Protein AF-A0A1H1B827-F1 (afdb_monomer)

pLDDT: mean 85.5, std 19.63, range [29.34, 98.81]

Foldseek 3Di:
DDDDDDDDDDDDDDDDDDDDDDDPPDPVVVLAVVCVVWPKEKEKEKEQEPVQGDALQQLLQFLQLFLLCVCVPCLCVPPVRVQPVLVVVNVSHDYHYFYFYDYDPLVVLVVVADWGWGGGDSIIMIIHRMDGPVDDPPSPVVTDRPDQAHHGDPPDDHDDDDLLAKEKEFEPPPDDGSRRSSRQSNVQSVVQLVPDDPVLSVVCVVSVVHYGYYYDDDPDDPVFKDWGFDCPPDPDDGRDGGMMIGRDSDDRD

Radius of gyration: 25.72 Å; Cα contacts (8 Å, |Δi|>4): 449; chains: 1; bounding box: 97×74×50 Å

Sequence (253 aa):
MSGGAPTPIGGATPIGATTSLGAVVRDDAAQQRLDEADPWALSLVVRTERAQPPAHSDVLAAAARAVAALLLDPRVTDPDGELHEAVARWRAGRIRKIARRARGTRWERTGALPHVEARVGSAVVRVFAPHPRDAAPAELAPLQVGGLDLADPQGWAPPHVPPSALTVRTSPGVPMTTGKAAAQVGHAAQLALERLDPAAVAAWRADGLPVRVVTGTPVLPAGERVDVADGGFTEVAPGTVTASAGFEGGERP

Nearest PDB structures (foldseek):
  3erj-assembly1_A  TM=8.198E-01  e=1.979E-04  Archaeoglobus fulgidus
  3erj-assembly1_B  TM=8.046E-01  e=5.114E-04  Archaeoglobus fulgidus
  2zv3-assembly4_H  TM=7.816E-01  e=3.877E-03  Methanocaldococcus jannaschii DSM 2661

Structure (mmCIF, N/CA/C/O backbone):
data_AF-A0A1H1B827-F1
#
_entry.id   AF-A0A1H1B827-F1
#
loop_
_atom_site.group_PDB
_atom_site.id
_atom_site.type_symbol
_atom_site.label_atom_id
_atom_site.label_alt_id
_atom_site.label_comp_id
_atom_site.label_asym_id
_atom_site.label_entity_id
_atom_site.label_seq_id
_atom_site.pdbx_PDB_ins_code
_atom_site.Cartn_x
_atom_site.Cartn_y
_atom_site.Cartn_z
_atom_site.occupancy
_atom_site.B_iso_or_equiv
_atom_site.auth_seq_id
_atom_site.auth_comp_id
_atom_site.auth_asym_id
_atom_site.auth_atom_id
_atom_site.pdbx_PDB_model_num
ATOM 1 N N . MET A 1 1 ? 77.270 -56.459 31.085 1.00 38.62 1 MET A N 1
ATOM 2 C CA . MET A 1 1 ? 77.879 -56.866 29.802 1.00 38.62 1 MET A CA 1
ATOM 3 C C . MET A 1 1 ? 76.830 -56.685 28.719 1.00 38.62 1 MET A C 1
ATOM 5 O O . MET A 1 1 ? 75.734 -57.171 28.939 1.00 38.62 1 MET A O 1
ATOM 9 N N . SER A 1 2 ? 77.198 -55.960 27.654 1.00 40.34 2 SER A N 1
ATOM 10 C CA . SER A 1 2 ? 76.551 -55.784 26.332 1.00 40.34 2 SER A CA 1
ATOM 11 C C . SER A 1 2 ? 75.050 -55.451 26.297 1.00 40.34 2 SER A C 1
ATOM 13 O O . SER A 1 2 ? 74.237 -56.209 26.794 1.00 40.34 2 SER A O 1
ATOM 15 N N . GLY A 1 3 ? 74.562 -54.378 25.678 1.00 35.50 3 GLY A N 1
ATOM 16 C CA . GLY A 1 3 ? 75.116 -53.449 24.692 1.00 35.50 3 GLY A CA 1
ATOM 17 C C . GLY A 1 3 ? 73.968 -53.013 23.762 1.00 35.50 3 GLY A C 1
ATOM 18 O O . GLY A 1 3 ? 73.074 -53.815 23.512 1.00 35.50 3 GLY A O 1
ATOM 19 N N . GLY A 1 4 ? 73.990 -51.774 23.257 1.00 34.25 4 GLY A N 1
ATOM 20 C CA . GLY A 1 4 ? 73.154 -51.341 22.123 1.00 34.25 4 GLY A CA 1
ATOM 21 C C . GLY A 1 4 ? 72.314 -50.075 22.345 1.00 34.25 4 GLY A C 1
ATOM 22 O O . GLY A 1 4 ? 71.197 -50.145 22.841 1.00 34.25 4 GLY A O 1
ATOM 23 N N . ALA A 1 5 ? 72.841 -48.928 21.911 1.00 42.00 5 ALA A N 1
ATOM 24 C CA . ALA A 1 5 ? 72.068 -47.764 21.438 1.00 42.00 5 ALA A CA 1
ATOM 25 C C . ALA A 1 5 ? 71.709 -47.999 19.930 1.00 42.00 5 ALA A C 1
ATOM 27 O O . ALA A 1 5 ? 72.325 -48.923 19.384 1.00 42.00 5 ALA A O 1
ATOM 28 N N . PRO A 1 6 ? 70.852 -47.219 19.198 1.00 47.34 6 PRO A N 1
ATOM 29 C CA . PRO A 1 6 ? 70.762 -45.750 19.304 1.00 47.34 6 PRO A CA 1
ATOM 30 C C . PRO A 1 6 ? 69.448 -45.007 18.855 1.00 47.34 6 PRO A C 1
ATOM 32 O O . PRO A 1 6 ? 68.568 -45.560 18.210 1.00 47.34 6 PRO A O 1
ATOM 35 N N . THR A 1 7 ? 69.425 -43.695 19.164 1.00 40.69 7 THR A N 1
ATOM 36 C CA . THR A 1 7 ? 68.869 -42.509 18.434 1.00 40.69 7 THR A CA 1
ATOM 37 C C . THR A 1 7 ? 67.342 -42.210 18.346 1.00 40.69 7 THR A C 1
ATOM 39 O O . THR A 1 7 ? 66.536 -43.129 18.260 1.00 40.69 7 THR A O 1
ATOM 42 N N . PRO A 1 8 ? 66.926 -40.908 18.360 1.00 47.84 8 PRO A N 1
ATOM 43 C CA . PRO A 1 8 ? 65.561 -40.458 18.675 1.00 47.84 8 PRO A CA 1
ATOM 44 C C . PRO A 1 8 ? 64.808 -39.728 17.523 1.00 47.84 8 PRO A C 1
ATOM 46 O O . PRO A 1 8 ? 65.283 -39.646 16.395 1.00 47.84 8 PRO A O 1
ATOM 49 N N . ILE A 1 9 ? 63.705 -39.067 17.921 1.00 33.62 9 ILE A N 1
ATOM 50 C CA . ILE A 1 9 ? 62.984 -37.904 17.344 1.00 33.62 9 ILE A CA 1
ATOM 51 C C . ILE A 1 9 ? 61.931 -38.182 16.252 1.00 33.62 9 ILE A C 1
ATOM 53 O O . ILE A 1 9 ? 62.250 -38.627 15.157 1.00 33.62 9 ILE A O 1
ATOM 57 N N . GLY A 1 10 ? 60.680 -37.766 16.509 1.00 29.48 10 GLY A N 1
ATOM 58 C CA . GLY A 1 10 ? 59.704 -37.518 15.442 1.00 29.48 10 GLY A CA 1
ATOM 59 C C . GLY A 1 10 ? 58.249 -37.331 15.884 1.00 29.48 10 GLY A C 1
ATOM 60 O O . GLY A 1 10 ? 57.505 -38.297 15.941 1.00 29.48 10 GLY A O 1
ATOM 61 N N . GLY A 1 11 ? 57.842 -36.076 16.110 1.00 30.11 11 GLY A N 1
ATOM 62 C CA . GLY A 1 11 ? 56.520 -35.561 15.716 1.00 30.11 11 GLY A CA 1
ATOM 63 C C . GLY A 1 11 ? 55.290 -35.950 16.543 1.00 30.11 11 GLY A C 1
ATOM 64 O O . GLY A 1 11 ? 54.583 -36.895 16.214 1.00 30.11 11 GLY A O 1
ATOM 65 N N . ALA A 1 12 ? 54.939 -35.112 17.520 1.00 36.38 12 ALA A N 1
ATOM 66 C CA . ALA A 1 12 ? 53.553 -34.957 17.950 1.00 36.38 12 ALA A CA 1
ATOM 67 C C . ALA A 1 12 ? 52.887 -33.858 17.102 1.00 36.38 12 ALA A C 1
ATOM 69 O O . ALA A 1 12 ? 53.379 -32.731 17.035 1.00 36.38 12 ALA A O 1
ATOM 70 N N . THR A 1 13 ? 51.757 -34.163 16.470 1.00 35.47 13 THR A N 1
ATOM 71 C CA . THR A 1 13 ? 50.815 -33.160 15.951 1.00 35.47 13 THR A CA 1
ATOM 72 C C . THR A 1 13 ? 49.403 -33.701 16.162 1.00 35.47 13 THR A C 1
ATOM 74 O O . THR A 1 13 ? 49.139 -34.828 15.740 1.00 35.47 13 THR A O 1
ATOM 77 N N . PRO A 1 14 ? 48.502 -32.973 16.843 1.00 41.94 14 PRO A N 1
ATOM 78 C CA . PRO A 1 14 ? 47.147 -33.444 17.068 1.00 41.94 14 PRO A CA 1
ATOM 79 C C . PRO A 1 14 ? 46.148 -32.844 16.062 1.00 41.94 14 PRO A C 1
ATOM 81 O O . PRO A 1 14 ? 46.465 -31.947 15.284 1.00 41.94 14 PRO A O 1
ATOM 84 N N . ILE A 1 15 ? 44.899 -33.283 16.237 1.00 36.72 15 ILE A N 1
ATOM 85 C CA . ILE A 1 15 ? 43.623 -32.658 15.853 1.00 36.72 15 ILE A CA 1
ATOM 86 C C . ILE A 1 15 ? 43.142 -32.900 14.411 1.00 36.72 15 ILE A C 1
ATOM 88 O O . ILE A 1 15 ? 43.387 -32.125 13.491 1.00 36.72 15 ILE A O 1
ATOM 92 N N . GLY A 1 16 ? 42.342 -33.961 14.255 1.00 30.34 16 GLY A N 1
ATOM 93 C CA . GLY A 1 16 ? 41.409 -34.107 13.141 1.00 30.34 16 GLY A CA 1
ATOM 94 C C . GLY A 1 16 ? 40.278 -33.084 13.263 1.00 30.34 16 GLY A C 1
ATOM 95 O O . GLY A 1 16 ? 39.599 -33.013 14.287 1.00 30.34 16 GLY A O 1
ATOM 96 N N . ALA A 1 17 ? 40.110 -32.275 12.221 1.00 35.66 17 ALA A N 1
ATOM 97 C CA . ALA A 1 17 ? 39.055 -31.284 12.106 1.00 35.66 17 ALA A CA 1
ATOM 98 C C . ALA A 1 17 ? 37.729 -31.950 11.704 1.00 35.66 17 ALA A C 1
ATOM 100 O O . ALA A 1 17 ? 37.617 -32.534 10.628 1.00 35.66 17 ALA A O 1
ATOM 101 N N . THR A 1 18 ? 36.711 -31.808 12.550 1.00 35.00 18 THR A N 1
ATOM 102 C CA . THR A 1 18 ? 35.307 -32.014 12.179 1.00 35.00 18 THR A CA 1
ATOM 103 C C . THR A 1 18 ? 34.865 -30.837 11.314 1.00 35.00 18 THR A C 1
ATOM 105 O O . THR A 1 18 ? 34.782 -29.705 11.788 1.00 35.00 18 THR A O 1
ATOM 108 N N . THR A 1 19 ? 34.598 -31.081 10.034 1.00 32.62 19 THR A N 1
ATOM 109 C CA . THR A 1 19 ? 34.045 -30.078 9.117 1.00 32.62 19 THR A CA 1
ATOM 110 C C . THR A 1 19 ? 32.530 -30.003 9.325 1.00 32.62 19 THR A C 1
ATOM 112 O O . THR A 1 19 ? 31.795 -30.890 8.898 1.00 32.62 19 THR A O 1
ATOM 115 N N . SER A 1 20 ? 32.054 -28.962 10.016 1.00 33.88 20 SER A N 1
ATOM 116 C CA . SER A 1 20 ? 30.625 -28.625 10.066 1.00 33.88 20 SER A CA 1
ATOM 117 C C . SER A 1 20 ? 30.158 -28.099 8.709 1.00 33.88 20 SER A C 1
ATOM 119 O O . SER A 1 20 ? 30.810 -27.237 8.119 1.00 33.88 20 SER A O 1
ATOM 121 N N . LEU A 1 21 ? 29.011 -28.603 8.241 1.00 39.12 21 LEU A N 1
ATOM 122 C CA . LEU A 1 21 ? 28.283 -28.082 7.084 1.00 39.12 21 LEU A CA 1
ATOM 123 C C . LEU A 1 21 ? 28.041 -26.573 7.245 1.00 39.12 21 LEU A C 1
ATOM 125 O O . LEU A 1 21 ? 27.473 -26.126 8.241 1.00 39.12 21 LEU A O 1
ATOM 129 N N . GLY A 1 22 ? 28.479 -25.804 6.249 1.00 29.34 22 GLY A N 1
ATOM 130 C CA . GLY A 1 22 ? 28.354 -24.354 6.211 1.00 29.34 22 GLY A CA 1
ATOM 131 C C . GLY A 1 22 ? 26.900 -23.900 6.120 1.00 29.34 22 GLY A C 1
ATOM 132 O O . GLY A 1 22 ? 26.211 -24.166 5.137 1.00 29.34 22 GLY A O 1
ATOM 133 N N . ALA A 1 23 ? 26.460 -23.152 7.129 1.00 35.22 23 ALA A N 1
ATOM 134 C CA . ALA A 1 23 ? 25.361 -22.216 6.973 1.00 35.22 23 ALA A CA 1
ATOM 135 C C . ALA A 1 23 ? 25.815 -21.117 6.000 1.00 35.22 23 ALA A C 1
ATOM 137 O O . ALA A 1 23 ? 26.858 -20.494 6.204 1.00 35.22 23 ALA A O 1
ATOM 138 N N . VAL A 1 24 ? 25.049 -20.888 4.935 1.00 38.47 24 VAL A N 1
ATOM 139 C CA . VAL A 1 24 ? 25.266 -19.759 4.025 1.00 38.47 24 VAL A CA 1
ATOM 140 C C . VAL A 1 24 ? 24.956 -18.477 4.797 1.00 38.47 24 VAL A C 1
ATOM 142 O O . VAL A 1 24 ? 23.807 -18.048 4.880 1.00 38.47 24 VAL A O 1
ATOM 145 N N . VAL A 1 25 ? 25.983 -17.882 5.403 1.00 44.34 25 VAL A N 1
ATOM 146 C CA . VAL A 1 25 ? 25.934 -16.507 5.900 1.00 44.34 25 VAL A CA 1
ATOM 147 C C . VAL A 1 25 ? 25.825 -15.619 4.664 1.00 44.34 25 VAL A C 1
ATOM 149 O O . VAL A 1 25 ? 26.770 -15.509 3.886 1.00 44.34 25 VAL A O 1
ATOM 152 N N . ARG A 1 26 ? 24.639 -15.054 4.430 1.00 54.12 26 ARG A N 1
ATOM 153 C CA . ARG A 1 26 ? 24.448 -14.020 3.409 1.00 54.12 26 ARG A CA 1
ATOM 154 C C . ARG A 1 26 ? 25.323 -12.823 3.798 1.00 54.12 26 ARG A C 1
ATOM 156 O O . ARG A 1 26 ? 25.284 -12.389 4.943 1.00 54.12 26 ARG A O 1
ATOM 163 N N . ASP A 1 27 ? 26.147 -12.335 2.873 1.00 59.22 27 ASP A N 1
ATOM 164 C CA . ASP A 1 27 ? 27.002 -11.165 3.105 1.00 59.22 27 ASP A CA 1
ATOM 165 C C . ASP A 1 27 ? 26.142 -9.891 3.076 1.00 59.22 27 ASP A C 1
ATOM 167 O O . ASP A 1 27 ? 25.899 -9.297 2.021 1.00 59.22 27 ASP A O 1
ATOM 171 N N . ASP A 1 28 ? 25.660 -9.488 4.253 1.00 59.47 28 ASP A N 1
ATOM 172 C CA . ASP A 1 28 ? 24.824 -8.301 4.451 1.00 59.47 28 ASP A CA 1
ATOM 173 C C . ASP A 1 28 ? 25.472 -7.018 3.897 1.00 59.47 28 ASP A C 1
ATOM 175 O O . ASP A 1 28 ? 24.768 -6.127 3.419 1.00 59.47 28 ASP A O 1
ATOM 179 N N . ALA A 1 29 ? 26.807 -6.920 3.885 1.00 58.38 29 ALA A N 1
ATOM 180 C CA . ALA A 1 29 ? 27.514 -5.753 3.360 1.00 58.38 29 ALA A CA 1
ATOM 181 C C . ALA A 1 29 ? 27.530 -5.724 1.823 1.00 58.38 29 ALA A C 1
ATOM 183 O O . ALA A 1 29 ? 27.476 -4.652 1.217 1.00 58.38 29 ALA A O 1
ATOM 184 N N . ALA A 1 30 ? 27.590 -6.886 1.166 1.00 60.25 30 ALA A N 1
ATOM 185 C CA . ALA A 1 30 ? 27.430 -6.977 -0.285 1.00 60.25 30 ALA A CA 1
ATOM 186 C C . ALA A 1 30 ? 25.995 -6.647 -0.718 1.00 60.25 30 ALA A C 1
ATOM 188 O O . ALA A 1 30 ? 25.812 -5.908 -1.686 1.00 60.25 30 ALA A O 1
ATOM 189 N N . GLN A 1 31 ? 24.998 -7.113 0.039 1.00 56.91 31 GLN A N 1
ATOM 190 C CA . GLN A 1 31 ? 23.588 -6.801 -0.200 1.00 56.91 31 GLN A CA 1
ATOM 191 C C . GLN A 1 31 ? 23.312 -5.294 -0.066 1.00 56.91 31 GLN A C 1
ATOM 193 O O . GLN A 1 31 ? 22.689 -4.693 -0.939 1.00 56.91 31 GLN A O 1
ATOM 198 N N . GLN A 1 32 ? 23.865 -4.654 0.970 1.00 60.72 32 GLN A N 1
ATOM 199 C CA . GLN A 1 32 ? 23.765 -3.204 1.162 1.00 60.72 32 GLN A CA 1
ATOM 200 C C . GLN A 1 32 ? 24.376 -2.408 -0.001 1.00 60.72 32 GLN A C 1
ATOM 202 O O . GLN A 1 32 ? 23.764 -1.455 -0.479 1.00 60.72 32 GLN A O 1
ATOM 207 N N . ARG A 1 33 ? 25.546 -2.816 -0.513 1.00 62.50 33 ARG A N 1
ATOM 208 C CA . ARG A 1 33 ? 26.174 -2.155 -1.673 1.00 62.50 33 ARG A CA 1
ATOM 209 C C . ARG A 1 33 ? 25.334 -2.287 -2.947 1.00 62.50 33 ARG A C 1
ATOM 211 O O . ARG A 1 33 ? 25.222 -1.321 -3.698 1.00 62.50 33 ARG A O 1
ATOM 218 N N . LEU A 1 34 ? 24.726 -3.451 -3.185 1.00 59.84 34 LEU A N 1
ATOM 219 C CA . LEU A 1 34 ? 23.833 -3.677 -4.331 1.00 59.84 34 LEU A CA 1
ATOM 220 C C . LEU A 1 34 ? 22.556 -2.822 -4.247 1.00 59.84 34 LEU A C 1
ATOM 222 O O . LEU A 1 34 ? 22.087 -2.313 -5.265 1.00 59.84 34 LEU A O 1
ATOM 226 N N . ASP A 1 35 ? 22.022 -2.624 -3.043 1.00 63.44 35 ASP A N 1
ATOM 227 C CA . ASP A 1 35 ? 20.825 -1.812 -2.786 1.00 63.44 35 ASP A CA 1
ATOM 228 C C . ASP A 1 35 ? 21.020 -0.306 -2.943 1.00 63.44 35 ASP A C 1
ATOM 230 O O . ASP A 1 35 ? 20.050 0.433 -3.169 1.00 63.44 35 ASP A O 1
ATOM 234 N N . GLU A 1 36 ? 22.246 0.160 -2.732 1.00 69.62 36 GLU A N 1
ATOM 235 C CA . GLU A 1 36 ? 22.629 1.556 -2.913 1.00 69.62 36 GLU A CA 1
ATOM 236 C C . GLU A 1 36 ? 23.009 1.850 -4.366 1.00 69.62 36 GLU A C 1
ATOM 238 O O . GLU A 1 36 ? 22.680 2.928 -4.862 1.00 69.62 36 GLU A O 1
ATOM 243 N N . ALA A 1 37 ? 23.626 0.887 -5.059 1.00 69.25 37 ALA A N 1
ATOM 244 C CA . ALA A 1 37 ? 24.040 1.028 -6.453 1.00 69.25 37 ALA A CA 1
ATOM 245 C C . ALA A 1 37 ? 22.869 0.963 -7.452 1.00 69.25 37 ALA A C 1
ATOM 247 O O . ALA A 1 37 ? 22.861 1.723 -8.417 1.00 69.25 37 ALA A O 1
ATOM 248 N N . ASP A 1 38 ? 21.880 0.091 -7.222 1.00 74.69 38 ASP A N 1
ATOM 249 C CA . ASP A 1 38 ? 20.694 -0.051 -8.080 1.00 74.69 38 ASP A CA 1
ATOM 250 C C . ASP A 1 38 ? 19.424 -0.211 -7.223 1.00 74.69 38 ASP A C 1
ATOM 252 O O . ASP A 1 38 ? 18.963 -1.328 -6.963 1.00 74.69 38 ASP A O 1
ATOM 256 N N . PRO A 1 39 ? 18.871 0.897 -6.698 1.00 88.75 39 PRO A N 1
ATOM 257 C CA . PRO A 1 39 ? 17.724 0.850 -5.806 1.00 88.75 39 PRO A CA 1
ATOM 258 C C . PRO A 1 39 ? 16.439 0.572 -6.584 1.00 88.75 39 PRO A C 1
ATOM 260 O O . PRO A 1 39 ? 16.086 1.308 -7.499 1.00 88.75 39 PRO A O 1
ATOM 263 N N . TRP A 1 40 ? 15.679 -0.435 -6.161 1.00 94.69 40 TRP A N 1
ATOM 264 C CA . TRP A 1 40 ? 14.365 -0.751 -6.728 1.00 94.69 40 TRP A CA 1
ATOM 265 C C . TRP A 1 40 ? 13.235 -0.089 -5.941 1.00 94.69 40 TRP A C 1
ATOM 267 O O . TRP A 1 40 ? 13.352 0.156 -4.736 1.00 94.69 40 TRP A O 1
ATOM 277 N N . ALA A 1 41 ? 12.120 0.191 -6.613 1.00 95.56 41 ALA A N 1
ATOM 278 C CA . ALA A 1 41 ? 10.941 0.790 -6.005 1.00 95.56 41 ALA A CA 1
ATOM 279 C C . ALA A 1 41 ? 9.645 0.152 -6.509 1.00 95.56 41 ALA A C 1
ATOM 281 O O . ALA A 1 41 ? 9.486 -0.124 -7.696 1.00 95.56 41 ALA A O 1
ATOM 282 N N . LEU A 1 42 ? 8.689 -0.002 -5.594 1.00 97.81 42 LEU A N 1
ATOM 283 C CA . LEU A 1 42 ? 7.306 -0.329 -5.910 1.00 97.81 42 LEU A CA 1
ATOM 284 C C . LEU A 1 42 ? 6.525 0.969 -6.156 1.00 97.81 42 LEU A C 1
ATOM 286 O O . LEU A 1 42 ? 6.450 1.823 -5.268 1.00 97.81 42 LEU A O 1
ATOM 290 N N . SER A 1 43 ? 5.936 1.125 -7.340 1.00 98.06 43 SER A N 1
ATOM 291 C CA . SER A 1 43 ? 5.129 2.305 -7.674 1.00 98.06 43 SER A CA 1
ATOM 292 C C . SER A 1 43 ? 3.652 2.085 -7.339 1.00 98.06 43 SER A C 1
ATOM 294 O O . SER A 1 43 ? 3.045 1.106 -7.769 1.00 98.06 43 SER A O 1
ATOM 296 N N . LEU A 1 44 ? 3.065 3.038 -6.615 1.00 98.62 44 LEU A N 1
ATOM 297 C CA . LEU A 1 44 ? 1.633 3.139 -6.347 1.00 98.62 44 LEU A CA 1
ATOM 298 C C . LEU A 1 44 ? 1.102 4.364 -7.096 1.00 98.62 44 LEU A C 1
ATOM 300 O O . LEU A 1 44 ? 1.632 5.458 -6.921 1.00 98.62 44 LEU A O 1
ATOM 304 N N . VAL A 1 45 ? 0.062 4.226 -7.913 1.00 98.69 45 VAL A N 1
ATOM 305 C CA . VAL A 1 45 ? -0.577 5.357 -8.603 1.00 98.69 45 VAL A CA 1
ATOM 306 C C . VAL A 1 45 ? -1.979 5.551 -8.054 1.00 98.69 45 VAL A C 1
ATOM 308 O O . VAL A 1 45 ? -2.828 4.669 -8.162 1.00 98.69 45 VAL A O 1
ATOM 311 N N . VAL A 1 46 ? -2.223 6.731 -7.495 1.00 98.62 46 VAL A N 1
ATOM 312 C CA . VAL A 1 46 ? -3.525 7.161 -6.987 1.00 98.62 46 VAL A CA 1
ATOM 313 C C . VAL A 1 46 ? -4.268 7.914 -8.084 1.00 98.62 46 VAL A C 1
ATOM 315 O O . VAL A 1 46 ? -3.727 8.853 -8.684 1.00 98.62 46 VAL A O 1
ATOM 318 N N . ARG A 1 47 ? -5.518 7.522 -8.341 1.00 97.88 47 ARG A N 1
ATOM 319 C CA . ARG A 1 47 ? -6.398 8.257 -9.252 1.00 97.88 47 ARG A CA 1
ATOM 320 C C . ARG A 1 47 ? -6.913 9.526 -8.572 1.00 97.88 47 ARG A C 1
ATOM 322 O O . ARG A 1 47 ? -7.613 9.449 -7.571 1.00 97.88 47 ARG A O 1
ATOM 329 N N . THR A 1 48 ? -6.605 10.693 -9.131 1.00 95.44 48 THR A N 1
ATOM 330 C CA . THR A 1 48 ? -6.963 12.002 -8.556 1.00 95.44 48 THR A CA 1
ATOM 331 C C . THR A 1 48 ? -7.684 12.883 -9.578 1.00 95.44 48 THR A C 1
ATOM 333 O O . THR A 1 48 ? -7.087 13.790 -10.174 1.00 95.44 48 THR A O 1
ATOM 336 N N . GLU A 1 49 ? -8.966 12.613 -9.823 1.00 93.12 49 GLU A N 1
ATOM 337 C CA . GLU A 1 49 ? -9.779 13.456 -10.706 1.00 93.12 49 GLU A CA 1
ATOM 338 C C . GLU A 1 49 ? -10.081 14.810 -10.049 1.00 93.12 49 GLU A C 1
ATOM 340 O O . GLU A 1 49 ? -10.317 14.886 -8.848 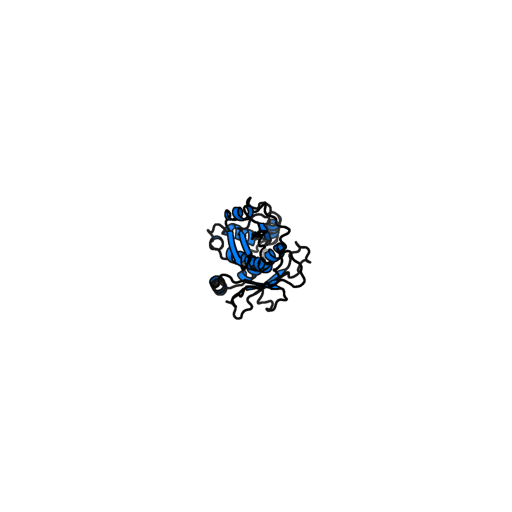1.00 93.12 49 GLU A O 1
ATOM 345 N N . ARG A 1 50 ? -10.082 15.904 -10.827 1.00 87.19 50 ARG A N 1
ATOM 346 C CA . ARG A 1 50 ? -10.289 17.256 -10.260 1.00 87.19 50 ARG A CA 1
ATOM 347 C C . ARG A 1 50 ? -11.691 17.462 -9.704 1.00 87.19 50 ARG A C 1
ATOM 349 O O . ARG A 1 50 ? -11.841 18.142 -8.700 1.00 87.19 50 ARG A O 1
ATOM 356 N N . ALA A 1 51 ? -12.696 16.939 -10.402 1.00 89.88 51 ALA A N 1
ATOM 357 C CA . ALA A 1 51 ? -14.092 17.156 -10.041 1.00 89.88 51 ALA A CA 1
ATOM 358 C C . ALA A 1 51 ? -14.473 16.420 -8.750 1.00 89.88 51 ALA A C 1
ATOM 360 O O . ALA A 1 51 ? -15.362 16.862 -8.034 1.00 89.88 51 ALA A O 1
ATOM 361 N N . GLN A 1 52 ? -13.814 15.291 -8.482 1.00 88.81 52 GLN A N 1
ATOM 362 C CA . GLN A 1 52 ? -14.117 14.395 -7.372 1.00 88.81 52 GLN A CA 1
ATOM 363 C C . GLN A 1 52 ? -12.796 13.810 -6.847 1.00 88.81 52 GLN A C 1
ATOM 365 O O . GLN A 1 52 ? -12.448 12.677 -7.191 1.00 88.81 52 GLN A O 1
ATOM 370 N N . PRO A 1 53 ? -11.997 14.599 -6.104 1.00 94.00 53 PRO A N 1
ATOM 371 C CA . PRO A 1 53 ? -10.804 14.072 -5.458 1.00 94.00 53 PRO A CA 1
ATOM 372 C C . PRO A 1 53 ? -11.211 13.012 -4.421 1.00 94.00 53 PRO A C 1
ATOM 374 O O . PRO A 1 53 ? -12.208 13.209 -3.723 1.00 94.00 53 PRO A O 1
ATOM 377 N N . PRO A 1 54 ? -10.473 11.894 -4.308 1.00 96.94 54 PRO A N 1
ATOM 378 C CA . PRO A 1 54 ? -10.786 10.885 -3.307 1.00 96.94 54 PRO A CA 1
ATOM 379 C C . PRO A 1 54 ? -10.435 11.379 -1.900 1.00 96.94 54 PRO A C 1
ATOM 381 O O . PRO A 1 54 ? -9.552 12.225 -1.730 1.00 96.94 54 PRO A O 1
ATOM 384 N N . ALA A 1 55 ? -11.097 10.807 -0.898 1.00 97.00 55 ALA A N 1
ATOM 385 C CA . ALA A 1 55 ? -10.765 11.020 0.503 1.00 97.00 55 ALA A CA 1
ATOM 386 C C . ALA A 1 55 ? -9.355 10.488 0.814 1.00 97.00 55 ALA A C 1
ATOM 388 O O . ALA A 1 55 ? -8.920 9.470 0.263 1.00 97.00 55 ALA A O 1
ATOM 389 N N . HIS A 1 56 ? -8.641 11.171 1.709 1.00 96.88 56 HIS A N 1
ATOM 390 C CA . HIS A 1 56 ? -7.301 10.785 2.150 1.00 96.88 56 HIS A CA 1
ATOM 391 C C . HIS A 1 56 ? -7.282 9.353 2.693 1.00 96.88 56 HIS A C 1
ATOM 393 O O . HIS A 1 56 ? -6.513 8.512 2.225 1.00 96.88 56 HIS A O 1
ATOM 399 N N . SER A 1 57 ? -8.172 9.063 3.636 1.00 96.50 57 SER A N 1
ATOM 400 C CA . SER A 1 57 ? -8.248 7.783 4.333 1.00 96.50 57 SER A CA 1
ATOM 401 C C . SER A 1 57 ? -8.644 6.632 3.401 1.00 96.50 57 SER A C 1
ATOM 403 O O . SER A 1 57 ? -8.092 5.534 3.509 1.00 96.50 57 SER A O 1
ATOM 405 N N . ASP A 1 58 ? -9.510 6.892 2.416 1.00 97.44 58 ASP A N 1
ATOM 406 C CA . ASP A 1 58 ? -9.852 5.924 1.365 1.00 97.44 58 ASP A CA 1
ATOM 407 C C . ASP A 1 58 ? -8.621 5.563 0.515 1.00 97.44 58 ASP A C 1
ATOM 409 O O . ASP A 1 58 ? -8.397 4.390 0.204 1.00 97.44 58 ASP A O 1
ATOM 413 N N . VAL A 1 59 ? -7.782 6.552 0.167 1.00 98.38 59 VAL A N 1
ATOM 414 C CA . VAL A 1 59 ? -6.529 6.322 -0.573 1.00 98.38 59 VAL A CA 1
ATOM 415 C C . VAL A 1 59 ? -5.568 5.453 0.230 1.00 98.38 59 VAL A C 1
ATOM 417 O O . VAL A 1 59 ? -4.962 4.544 -0.341 1.00 98.38 59 VAL A O 1
ATOM 420 N N . LEU A 1 60 ? -5.437 5.690 1.538 1.00 98.44 60 LEU A N 1
ATOM 421 C CA . LEU A 1 60 ? -4.566 4.885 2.397 1.00 98.44 60 LEU A CA 1
ATOM 422 C C . LEU A 1 60 ? -5.030 3.427 2.463 1.00 98.44 60 LEU A C 1
ATOM 424 O O . LEU A 1 60 ? -4.224 2.513 2.270 1.00 98.44 60 LEU A O 1
ATOM 428 N N . ALA A 1 61 ? -6.329 3.203 2.671 1.00 98.19 61 ALA A N 1
ATOM 429 C CA . ALA A 1 61 ? -6.902 1.863 2.713 1.00 98.19 61 ALA A CA 1
ATOM 430 C C . ALA A 1 61 ? -6.759 1.139 1.363 1.00 98.19 61 ALA A C 1
ATOM 432 O O . ALA A 1 61 ? -6.347 -0.022 1.322 1.00 98.19 61 ALA A O 1
ATOM 433 N N . ALA A 1 62 ? -7.024 1.832 0.249 1.00 98.56 62 ALA A N 1
ATOM 434 C CA . ALA A 1 62 ? -6.845 1.283 -1.092 1.00 98.56 62 ALA A CA 1
ATOM 435 C C . ALA A 1 62 ? -5.373 0.952 -1.390 1.00 98.56 62 ALA A C 1
ATOM 437 O O . ALA A 1 62 ? -5.094 -0.089 -1.982 1.00 98.56 62 ALA A O 1
ATOM 438 N N . ALA A 1 63 ? -4.425 1.783 -0.945 1.00 98.75 63 ALA A N 1
ATOM 439 C CA . ALA A 1 63 ? -2.995 1.530 -1.102 1.00 98.75 63 ALA A CA 1
ATOM 440 C C . ALA A 1 63 ? -2.537 0.280 -0.335 1.00 98.75 63 ALA A C 1
ATOM 442 O O . ALA A 1 63 ? -1.888 -0.586 -0.921 1.00 98.75 63 ALA A O 1
ATOM 443 N N . ALA A 1 64 ? -2.909 0.144 0.943 1.00 98.62 64 ALA A N 1
ATOM 444 C CA . ALA A 1 64 ? -2.612 -1.056 1.729 1.00 98.62 64 ALA A CA 1
ATOM 445 C C . ALA A 1 64 ? -3.214 -2.320 1.106 1.00 98.62 64 ALA A C 1
ATOM 447 O O . ALA A 1 64 ? -2.506 -3.312 0.919 1.00 98.62 64 ALA A O 1
ATOM 448 N N . ARG A 1 65 ? -4.494 -2.259 0.719 1.00 98.69 65 ARG A N 1
ATOM 449 C CA . ARG A 1 65 ? -5.191 -3.369 0.061 1.00 98.69 65 ARG A CA 1
ATOM 450 C C . ARG A 1 65 ? -4.512 -3.772 -1.245 1.00 98.69 65 ARG A C 1
ATOM 452 O O . ARG A 1 65 ? -4.303 -4.957 -1.474 1.00 98.69 65 ARG A O 1
ATOM 459 N N . ALA A 1 66 ? -4.141 -2.807 -2.087 1.00 98.81 66 ALA A N 1
ATOM 460 C CA . ALA A 1 66 ? -3.493 -3.085 -3.364 1.00 98.81 66 ALA A CA 1
ATOM 461 C C . ALA A 1 66 ? -2.083 -3.671 -3.195 1.00 98.81 66 ALA A C 1
ATOM 463 O O . ALA A 1 66 ? -1.711 -4.571 -3.941 1.00 98.81 66 ALA A O 1
ATOM 464 N N . VAL A 1 67 ? -1.303 -3.215 -2.207 1.00 98.81 67 VAL A N 1
ATOM 465 C CA . VAL A 1 67 ? 0.012 -3.813 -1.918 1.00 98.81 67 VAL A CA 1
ATOM 466 C C . VAL A 1 67 ? -0.140 -5.265 -1.465 1.00 98.81 67 VAL A C 1
ATOM 468 O O . VAL A 1 67 ? 0.556 -6.129 -1.989 1.00 98.81 67 VAL A O 1
ATOM 471 N N . ALA A 1 68 ? -1.065 -5.554 -0.546 1.00 98.62 68 ALA A N 1
ATOM 472 C CA . ALA A 1 68 ? -1.332 -6.929 -0.128 1.00 98.62 68 ALA A CA 1
ATOM 473 C C . ALA A 1 68 ? -1.825 -7.798 -1.298 1.00 98.62 68 ALA A C 1
ATOM 475 O O . ALA A 1 68 ? -1.347 -8.915 -1.478 1.00 98.62 68 ALA A O 1
ATOM 476 N N . ALA A 1 69 ? -2.720 -7.261 -2.134 1.00 98.75 69 ALA A N 1
ATOM 477 C CA . ALA A 1 69 ? -3.229 -7.952 -3.314 1.00 98.75 69 ALA A CA 1
ATOM 478 C C . ALA A 1 69 ? -2.118 -8.298 -4.314 1.00 98.75 69 ALA A C 1
ATOM 480 O O . ALA A 1 69 ? -2.105 -9.416 -4.815 1.00 98.75 69 ALA A O 1
ATOM 481 N N . LEU A 1 70 ? -1.167 -7.387 -4.564 1.00 98.69 70 LEU A N 1
ATOM 482 C CA . LEU A 1 70 ? -0.023 -7.659 -5.440 1.00 98.69 70 LEU A CA 1
ATOM 483 C C . LEU A 1 70 ? 0.806 -8.833 -4.915 1.00 98.69 70 LEU A C 1
ATOM 485 O O . LEU A 1 70 ? 1.169 -9.722 -5.671 1.00 98.69 70 LEU A O 1
ATOM 489 N N . LEU A 1 71 ? 1.105 -8.839 -3.616 1.00 98.44 71 LEU A N 1
ATOM 490 C CA . LEU A 1 71 ? 1.963 -9.854 -2.999 1.00 98.44 71 LEU A CA 1
ATOM 491 C C . LEU A 1 71 ? 1.318 -11.247 -2.940 1.00 98.44 71 LEU A C 1
ATOM 493 O O . LEU A 1 71 ? 2.025 -12.229 -2.732 1.00 98.44 71 LEU A O 1
ATOM 497 N N . LEU A 1 72 ? -0.002 -11.321 -3.123 1.00 98.38 72 LEU A N 1
ATOM 498 C CA . LEU A 1 72 ? -0.796 -12.551 -3.202 1.00 98.38 72 LEU A CA 1
ATOM 499 C C . LEU A 1 72 ? -1.229 -12.902 -4.635 1.00 98.38 72 LEU A C 1
ATOM 501 O O . LEU A 1 72 ? -1.935 -13.899 -4.837 1.00 98.38 72 LEU A O 1
ATOM 505 N N . ASP A 1 73 ? -0.869 -12.069 -5.613 1.00 98.25 73 ASP A N 1
ATOM 506 C CA . ASP A 1 73 ? -1.197 -12.275 -7.018 1.00 98.25 73 ASP A CA 1
ATOM 507 C C . ASP A 1 73 ? -0.434 -13.506 -7.536 1.00 98.25 73 ASP A C 1
ATOM 509 O O . ASP A 1 73 ? 0.777 -13.594 -7.315 1.00 98.25 73 ASP A O 1
ATOM 513 N N . PRO A 1 74 ? -1.090 -14.450 -8.239 1.00 97.81 74 PRO A N 1
ATOM 514 C CA . PRO A 1 74 ? -0.418 -15.614 -8.813 1.00 97.81 74 PRO A CA 1
ATOM 515 C C . PRO A 1 74 ? 0.798 -15.256 -9.665 1.00 97.81 74 PRO A C 1
ATOM 517 O O . PRO A 1 74 ? 1.798 -15.959 -9.624 1.00 97.81 74 PRO A O 1
ATOM 520 N N . ARG A 1 75 ? 0.767 -14.112 -10.358 1.00 98.25 75 ARG A N 1
ATOM 521 C CA . ARG A 1 75 ? 1.891 -13.623 -11.163 1.00 98.25 75 ARG A CA 1
ATOM 522 C C . ARG A 1 75 ? 3.122 -13.247 -10.337 1.00 98.25 75 ARG A C 1
ATOM 524 O O . ARG A 1 75 ? 4.189 -13.068 -10.908 1.00 98.25 75 ARG A O 1
ATOM 531 N N . VAL A 1 76 ? 2.968 -13.072 -9.025 1.00 98.31 76 VAL A N 1
ATOM 532 C CA . VAL A 1 76 ? 4.046 -12.833 -8.057 1.00 98.31 76 VAL A CA 1
ATOM 533 C C . VAL A 1 76 ? 4.397 -14.112 -7.300 1.00 98.31 76 VAL A C 1
ATOM 535 O O . VAL A 1 76 ? 5.573 -14.372 -7.056 1.00 98.31 76 VAL A O 1
ATOM 538 N N . THR A 1 77 ? 3.399 -14.891 -6.876 1.00 97.75 77 THR A N 1
ATOM 539 C CA . THR A 1 77 ? 3.625 -16.057 -6.006 1.00 97.75 77 THR A CA 1
ATOM 540 C C . THR A 1 77 ? 4.118 -17.290 -6.752 1.00 97.75 77 THR A C 1
ATOM 542 O O . THR A 1 77 ? 4.817 -18.106 -6.158 1.00 97.75 77 THR A O 1
ATOM 545 N N . ASP A 1 78 ? 3.743 -17.442 -8.021 1.00 97.50 78 ASP A N 1
ATOM 546 C CA . ASP A 1 78 ? 4.254 -18.499 -8.890 1.00 97.50 78 ASP A CA 1
ATOM 547 C C . ASP A 1 78 ? 5.707 -18.174 -9.290 1.00 97.50 78 ASP A C 1
ATOM 549 O O . ASP A 1 78 ? 5.942 -17.056 -9.755 1.00 97.50 78 ASP A O 1
ATOM 553 N N . PRO A 1 79 ? 6.680 -19.091 -9.112 1.00 96.94 79 PRO A N 1
ATOM 554 C CA . PRO A 1 79 ? 8.051 -18.906 -9.589 1.00 96.94 79 PRO A CA 1
ATOM 555 C C . PRO A 1 79 ? 8.167 -18.556 -11.079 1.00 96.94 79 PRO A C 1
ATOM 557 O O . PRO A 1 79 ? 9.087 -17.829 -11.447 1.00 96.94 79 PRO A O 1
ATOM 560 N N . ASP A 1 80 ? 7.224 -19.012 -11.912 1.00 96.62 80 ASP A N 1
ATOM 561 C CA . ASP A 1 80 ? 7.175 -18.722 -13.353 1.00 96.62 80 ASP A CA 1
ATOM 562 C C . ASP A 1 80 ? 6.275 -17.508 -13.686 1.00 96.62 80 ASP A C 1
ATOM 564 O O . ASP A 1 80 ? 6.008 -17.200 -14.852 1.00 96.62 80 ASP A O 1
ATOM 568 N N . GLY A 1 81 ? 5.769 -16.805 -12.668 1.00 97.44 81 GLY A N 1
ATOM 569 C CA . GLY A 1 81 ? 4.875 -15.663 -12.823 1.00 97.44 81 GLY A CA 1
ATOM 570 C C . GLY A 1 81 ? 5.566 -14.415 -13.388 1.00 97.44 81 GLY A C 1
ATOM 571 O O . GLY A 1 81 ? 6.678 -14.066 -12.996 1.00 97.44 81 GLY A O 1
ATOM 572 N N . GLU A 1 82 ? 4.867 -13.668 -14.256 1.00 96.94 82 GLU A N 1
ATOM 573 C CA . GLU A 1 82 ? 5.422 -12.491 -14.959 1.00 96.94 82 GLU A CA 1
ATOM 574 C C . GLU A 1 82 ? 5.960 -11.375 -14.035 1.00 96.94 82 GLU A C 1
ATOM 576 O O . GLU A 1 82 ? 6.740 -10.531 -14.475 1.00 96.94 82 GLU A O 1
ATOM 581 N N . LEU A 1 83 ? 5.544 -11.339 -12.762 1.00 97.56 83 LEU A N 1
ATOM 582 C CA . LEU A 1 83 ? 5.951 -10.334 -11.771 1.00 97.56 83 LEU A CA 1
ATOM 583 C C . LEU A 1 83 ? 6.908 -10.893 -10.707 1.00 97.56 83 LEU A C 1
ATOM 585 O O . LEU A 1 83 ? 7.398 -10.120 -9.877 1.00 97.56 83 LEU A O 1
ATOM 589 N N . HIS A 1 84 ? 7.164 -12.206 -10.707 1.00 97.69 84 HIS A N 1
ATOM 590 C CA . HIS A 1 84 ? 7.891 -12.908 -9.651 1.00 97.69 84 HIS A CA 1
ATOM 591 C C . HIS A 1 84 ? 9.295 -12.338 -9.447 1.00 97.69 84 HIS A C 1
ATOM 593 O O . HIS A 1 84 ? 9.622 -11.858 -8.359 1.00 97.69 84 HIS A O 1
ATOM 599 N N . GLU A 1 85 ? 10.105 -12.311 -10.509 1.00 96.69 85 GLU A N 1
ATOM 600 C CA . GLU A 1 85 ? 11.494 -11.848 -10.445 1.00 96.69 85 GLU A CA 1
ATOM 601 C C . GLU A 1 85 ? 11.597 -10.382 -10.013 1.00 96.69 85 GLU A C 1
ATOM 603 O O . GLU A 1 85 ? 12.428 -10.031 -9.173 1.00 96.69 85 GLU A O 1
ATOM 608 N N . ALA A 1 86 ? 10.718 -9.521 -10.533 1.00 96.31 86 ALA A N 1
ATOM 609 C CA . ALA A 1 86 ? 10.703 -8.102 -10.195 1.00 96.31 86 ALA A CA 1
ATOM 610 C C . ALA A 1 86 ? 10.392 -7.872 -8.706 1.00 96.31 86 ALA A C 1
ATOM 612 O O . ALA A 1 86 ? 11.046 -7.066 -8.035 1.00 96.31 86 ALA A O 1
ATOM 613 N N . VAL A 1 87 ? 9.416 -8.607 -8.161 1.00 97.56 87 VAL A N 1
ATOM 614 C CA . VAL A 1 87 ? 9.077 -8.544 -6.734 1.00 97.56 87 VAL A CA 1
ATOM 615 C C . VAL A 1 87 ? 10.177 -9.154 -5.870 1.00 97.56 87 VAL A C 1
ATOM 617 O O . VAL A 1 87 ? 10.526 -8.559 -4.848 1.00 97.56 87 VAL A O 1
ATOM 620 N N . ALA A 1 88 ? 10.767 -10.278 -6.279 1.00 95.88 88 ALA A N 1
ATOM 621 C CA . ALA A 1 88 ? 11.883 -10.904 -5.577 1.00 95.88 88 ALA A CA 1
ATOM 622 C C . ALA A 1 88 ? 13.102 -9.971 -5.511 1.00 95.88 88 ALA A C 1
ATOM 624 O O . ALA A 1 88 ? 13.663 -9.764 -4.433 1.00 95.88 88 ALA A O 1
ATOM 625 N N . ARG A 1 89 ? 13.463 -9.329 -6.629 1.00 94.75 89 ARG A N 1
ATOM 626 C CA . ARG A 1 89 ? 14.576 -8.373 -6.706 1.00 94.75 89 ARG A CA 1
ATOM 627 C C . ARG A 1 89 ? 14.361 -7.160 -5.806 1.00 94.75 89 ARG A C 1
ATOM 629 O O . ARG A 1 89 ? 15.293 -6.750 -5.117 1.00 94.75 89 ARG A O 1
ATOM 636 N N . TRP A 1 90 ? 13.149 -6.608 -5.777 1.00 95.00 90 TRP A N 1
ATOM 637 C CA . TRP A 1 90 ? 12.801 -5.501 -4.882 1.00 95.00 90 TRP A CA 1
ATOM 638 C C . TRP A 1 90 ? 12.818 -5.908 -3.406 1.00 95.00 90 TRP A C 1
ATOM 640 O O . TRP A 1 90 ? 13.317 -5.150 -2.576 1.00 95.00 90 TRP A O 1
ATOM 650 N N . ARG A 1 91 ? 12.319 -7.106 -3.077 1.00 94.06 91 ARG A N 1
ATOM 651 C CA . ARG A 1 91 ? 12.315 -7.644 -1.707 1.00 94.06 91 ARG A CA 1
ATOM 652 C C . ARG A 1 91 ? 13.693 -8.024 -1.186 1.00 94.06 91 ARG A C 1
ATOM 654 O O . ARG A 1 91 ? 13.898 -8.010 0.022 1.00 94.06 91 ARG A O 1
ATOM 661 N N . ALA A 1 92 ? 14.624 -8.353 -2.077 1.00 91.12 92 ALA A N 1
ATOM 662 C CA . ALA A 1 92 ? 16.004 -8.634 -1.709 1.00 91.12 92 ALA A CA 1
ATOM 663 C C . ALA A 1 92 ? 16.726 -7.398 -1.146 1.00 91.12 92 ALA A C 1
ATOM 665 O O . ALA A 1 92 ? 17.752 -7.569 -0.489 1.00 91.12 92 ALA A O 1
ATOM 666 N N . GLY A 1 93 ? 16.194 -6.196 -1.391 1.00 87.00 93 GLY A N 1
ATOM 667 C CA . GLY A 1 93 ? 16.819 -4.949 -0.991 1.00 87.00 93 GLY A CA 1
ATOM 668 C C . GLY A 1 93 ? 16.034 -4.078 -0.014 1.00 87.00 93 GLY A C 1
ATOM 669 O O . GLY A 1 93 ? 14.970 -4.442 0.490 1.00 87.00 93 GLY A O 1
ATOM 670 N N . ARG A 1 94 ? 16.534 -2.858 0.229 1.00 87.25 94 ARG A N 1
ATOM 671 C CA . ARG A 1 94 ? 15.817 -1.832 1.007 1.00 87.25 94 ARG A CA 1
ATOM 672 C C . ARG A 1 94 ? 14.488 -1.488 0.334 1.00 87.25 94 ARG A C 1
ATOM 674 O O . ARG A 1 94 ? 14.447 -0.832 -0.712 1.00 87.25 94 ARG A O 1
ATOM 681 N N . ILE A 1 95 ? 13.401 -1.884 0.993 1.00 90.25 95 ILE A N 1
ATOM 682 C CA . ILE A 1 95 ? 12.027 -1.715 0.523 1.00 90.25 95 ILE A CA 1
ATOM 683 C C . ILE A 1 95 ? 11.683 -0.234 0.344 1.00 90.25 95 ILE A C 1
ATOM 685 O O . ILE A 1 95 ? 11.557 0.516 1.310 1.00 90.25 95 ILE A O 1
ATOM 689 N N . ARG A 1 96 ? 11.454 0.175 -0.907 1.00 93.44 96 ARG A N 1
ATOM 690 C CA . ARG A 1 96 ? 10.991 1.524 -1.269 1.00 93.44 96 ARG A CA 1
ATOM 691 C C . ARG A 1 96 ? 9.627 1.458 -1.939 1.00 93.44 96 ARG A C 1
ATOM 693 O O . ARG A 1 96 ? 9.390 0.598 -2.788 1.00 93.44 96 ARG A O 1
ATOM 700 N N . LYS A 1 97 ? 8.745 2.384 -1.570 1.00 94.88 97 LYS A N 1
ATOM 701 C CA . LYS A 1 97 ? 7.423 2.577 -2.173 1.00 94.88 97 LYS A CA 1
ATOM 702 C C . LYS A 1 97 ? 7.290 4.031 -2.605 1.00 94.88 97 LYS A C 1
ATOM 704 O O . LYS A 1 97 ? 7.599 4.929 -1.827 1.00 94.88 97 LYS A O 1
ATOM 709 N N . ILE A 1 98 ? 6.852 4.260 -3.838 1.00 95.50 98 ILE A N 1
ATOM 710 C CA . ILE A 1 98 ? 6.703 5.598 -4.415 1.00 95.50 98 ILE A CA 1
ATOM 711 C C . ILE A 1 98 ? 5.241 5.793 -4.790 1.00 95.50 98 ILE A C 1
ATOM 713 O O . ILE A 1 98 ? 4.746 5.164 -5.723 1.00 95.50 98 ILE A O 1
ATOM 717 N N . ALA A 1 99 ? 4.561 6.690 -4.081 1.00 97.12 99 ALA A N 1
ATOM 718 C CA . ALA A 1 99 ? 3.224 7.119 -4.455 1.00 97.12 99 ALA A CA 1
ATOM 719 C C . ALA A 1 99 ? 3.294 8.199 -5.543 1.00 97.12 99 ALA A C 1
ATOM 721 O O . ALA A 1 99 ? 4.056 9.160 -5.452 1.00 97.12 99 ALA A O 1
ATOM 722 N N . ARG A 1 100 ? 2.475 8.037 -6.575 1.00 97.50 100 ARG A N 1
ATOM 723 C CA . ARG A 1 100 ? 2.305 8.940 -7.711 1.00 97.50 100 ARG A CA 1
ATOM 724 C C . ARG A 1 100 ? 0.832 9.296 -7.836 1.00 97.50 100 ARG A C 1
ATOM 726 O O . ARG A 1 100 ? -0.036 8.532 -7.419 1.00 97.50 100 ARG A O 1
ATOM 733 N N . ARG A 1 101 ? 0.537 10.423 -8.475 1.00 96.62 101 ARG A N 1
ATOM 734 C CA . ARG A 1 101 ? -0.838 10.802 -8.833 1.00 96.62 101 ARG A CA 1
ATOM 735 C C . ARG A 1 101 ? -1.042 10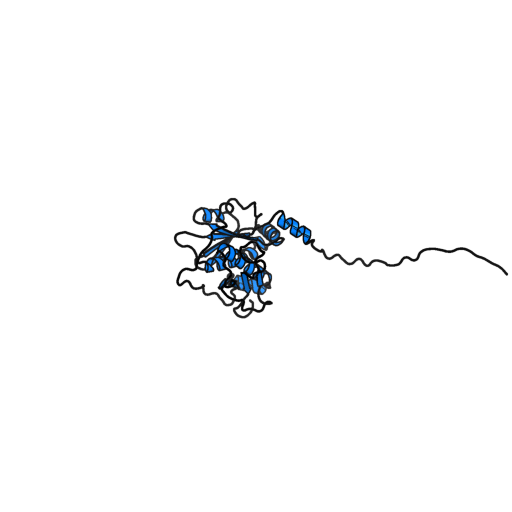.834 -10.340 1.00 96.62 101 ARG A C 1
ATOM 737 O O . ARG A 1 101 ? -0.173 11.301 -11.083 1.00 96.62 101 ARG A O 1
ATOM 744 N N . ALA A 1 102 ? -2.212 10.394 -10.785 1.00 97.00 102 ALA A N 1
ATOM 745 C CA . ALA A 1 102 ? -2.612 10.458 -12.184 1.00 97.00 102 ALA A CA 1
ATOM 746 C C . ALA A 1 102 ? -4.108 10.759 -12.333 1.00 97.00 102 ALA A C 1
ATOM 748 O O . ALA A 1 102 ? -4.905 10.536 -11.426 1.00 97.00 102 ALA A O 1
ATOM 749 N N . ARG A 1 103 ? -4.483 11.289 -13.498 1.00 95.88 103 ARG A N 1
ATOM 750 C CA . ARG A 1 103 ? -5.865 11.639 -13.861 1.00 95.88 103 ARG A CA 1
ATOM 751 C C . ARG A 1 103 ? -6.057 11.584 -15.371 1.00 95.88 103 ARG A C 1
ATOM 753 O O . ARG A 1 103 ? -5.067 11.755 -16.095 1.00 95.88 103 ARG A O 1
ATOM 760 N N . GLY A 1 104 ? -7.297 11.404 -15.827 1.00 96.00 104 GLY A N 1
ATOM 761 C CA . GLY A 1 104 ? -7.650 11.351 -17.253 1.00 96.00 104 GLY A CA 1
ATOM 762 C C . GLY A 1 104 ? -6.719 10.444 -18.065 1.00 96.00 104 GLY A C 1
ATOM 763 O O . GLY A 1 104 ? -6.328 9.372 -17.608 1.00 96.00 104 GLY A O 1
ATOM 764 N N . THR A 1 105 ? -6.254 10.926 -19.217 1.00 96.81 105 THR A N 1
ATOM 765 C CA . THR A 1 105 ? -5.405 10.145 -20.136 1.00 96.81 105 THR A CA 1
ATOM 766 C C . THR A 1 105 ? -4.108 9.626 -19.511 1.00 96.81 105 THR A C 1
ATOM 768 O O . THR A 1 105 ? -3.644 8.542 -19.855 1.00 96.81 105 THR A O 1
ATOM 771 N N . ARG A 1 106 ? -3.509 10.351 -18.553 1.00 96.94 106 ARG A N 1
ATOM 772 C CA . ARG A 1 106 ? -2.311 9.858 -17.848 1.00 96.94 106 ARG A CA 1
ATOM 773 C C . ARG A 1 106 ? -2.632 8.675 -16.944 1.00 96.94 106 ARG A C 1
ATOM 775 O O . ARG A 1 106 ? -1.807 7.783 -16.835 1.00 96.94 106 ARG A O 1
ATOM 782 N N . TRP A 1 107 ? -3.805 8.670 -16.307 1.00 97.50 107 TRP A N 1
ATOM 783 C CA . TRP A 1 107 ? -4.281 7.523 -15.532 1.00 97.50 107 TRP A CA 1
ATOM 784 C C . TRP A 1 107 ? -4.588 6.338 -16.449 1.00 97.50 107 TRP A C 1
ATOM 786 O O . TRP A 1 107 ? -4.121 5.232 -16.188 1.00 97.50 107 TRP A O 1
ATOM 796 N N . GLU A 1 108 ? -5.306 6.576 -17.547 1.00 97.88 108 GLU A N 1
ATOM 797 C CA . GLU A 1 108 ? -5.667 5.545 -18.529 1.00 97.88 108 GLU A CA 1
ATOM 798 C C . GLU A 1 108 ? -4.431 4.820 -19.064 1.00 97.88 108 GLU A C 1
ATOM 800 O O . GLU A 1 108 ? -4.377 3.594 -19.006 1.00 97.88 108 GLU A O 1
ATOM 805 N N . ARG A 1 109 ? -3.392 5.570 -19.460 1.00 97.94 109 ARG A N 1
ATOM 806 C CA . ARG A 1 109 ? -2.123 5.013 -19.955 1.00 97.94 109 ARG A CA 1
ATOM 807 C C . ARG A 1 109 ? -1.446 4.056 -18.980 1.00 97.94 109 ARG A C 1
ATOM 809 O O . ARG A 1 109 ? -0.836 3.094 -19.428 1.00 97.94 109 ARG A O 1
ATOM 816 N N . THR A 1 110 ? -1.570 4.271 -17.668 1.00 98.31 110 THR A N 1
ATOM 817 C CA . THR A 1 110 ? -0.980 3.336 -16.692 1.00 98.31 110 THR A CA 1
ATOM 818 C C . THR A 1 110 ? -1.580 1.934 -16.784 1.00 98.31 110 THR A C 1
ATOM 820 O O . THR A 1 110 ? -0.915 0.974 -16.425 1.00 98.31 110 THR A O 1
ATOM 823 N N . GLY A 1 111 ? -2.807 1.793 -17.299 1.00 97.62 111 GLY A N 1
ATOM 824 C CA . GLY A 1 111 ? -3.476 0.499 -17.428 1.00 97.62 111 GLY A CA 1
ATOM 825 C C . GLY A 1 111 ? -2.804 -0.463 -18.410 1.00 97.62 111 GLY A C 1
ATOM 826 O O . GLY A 1 111 ? -3.105 -1.649 -18.366 1.00 97.62 111 GLY A O 1
ATOM 827 N N . ALA A 1 112 ? -1.896 0.027 -19.261 1.00 96.88 112 ALA A N 1
ATOM 828 C CA . ALA A 1 112 ? -1.120 -0.801 -20.182 1.00 96.88 112 ALA A CA 1
ATOM 829 C C . ALA A 1 112 ? -0.012 -1.615 -19.489 1.00 96.88 112 ALA A C 1
ATOM 831 O O . ALA A 1 112 ? 0.494 -2.570 -20.069 1.00 96.88 112 ALA A O 1
ATOM 832 N N . LEU A 1 113 ? 0.379 -1.242 -18.266 1.00 97.25 113 LEU A N 1
ATOM 833 C CA . LEU A 1 113 ? 1.392 -1.962 -17.500 1.00 97.25 113 LEU A CA 1
ATOM 834 C C . LEU A 1 113 ? 0.756 -3.064 -16.647 1.00 97.25 113 LEU A C 1
ATOM 836 O O . LEU A 1 113 ? -0.345 -2.854 -16.130 1.00 97.25 113 LEU A O 1
ATOM 840 N N . PRO A 1 114 ? 1.451 -4.185 -16.393 1.00 95.56 114 PRO A N 1
ATOM 841 C CA . PRO A 1 114 ? 1.021 -5.158 -15.397 1.00 95.56 114 PRO A CA 1
ATOM 842 C C . PRO A 1 114 ? 0.853 -4.515 -14.013 1.00 95.56 114 PRO A C 1
ATOM 844 O O . PRO A 1 114 ? 1.770 -3.885 -13.474 1.00 95.56 114 PRO A O 1
ATOM 847 N N . HIS A 1 115 ? -0.344 -4.649 -13.445 1.00 97.75 115 HIS A N 1
ATOM 848 C CA . HIS A 1 115 ? -0.695 -4.069 -12.153 1.00 97.75 115 HIS A CA 1
ATOM 849 C C . HIS A 1 115 ? -1.787 -4.869 -11.444 1.00 97.75 115 HIS A C 1
ATOM 851 O O . HIS A 1 115 ? -2.449 -5.728 -12.034 1.00 97.75 115 HIS A O 1
ATOM 857 N N . VAL A 1 116 ? -1.997 -4.523 -10.179 1.00 98.44 116 VAL A N 1
ATOM 858 C CA . VAL A 1 116 ? -3.239 -4.781 -9.444 1.00 98.44 116 VAL A CA 1
ATOM 859 C C . VAL A 1 116 ? -3.936 -3.452 -9.158 1.00 98.44 116 VAL A C 1
ATOM 861 O O . VAL A 1 116 ? -3.277 -2.427 -8.974 1.00 98.44 116 VAL A O 1
ATOM 864 N N . GLU A 1 117 ? -5.267 -3.448 -9.130 1.00 98.50 117 GLU A N 1
ATOM 865 C CA . GLU A 1 117 ? -6.088 -2.277 -8.800 1.00 98.50 117 GLU A CA 1
ATOM 866 C C . GLU A 1 117 ? -6.938 -2.594 -7.566 1.00 98.50 117 GLU A C 1
ATOM 868 O O . GLU A 1 117 ? -7.618 -3.619 -7.527 1.00 98.50 117 GLU A O 1
ATOM 873 N N . ALA A 1 118 ? -6.933 -1.708 -6.571 1.00 98.50 118 ALA A N 1
ATOM 874 C CA . ALA A 1 118 ? -7.854 -1.783 -5.443 1.00 98.50 118 ALA A CA 1
ATOM 875 C C . ALA A 1 118 ? -8.744 -0.545 -5.383 1.00 98.50 118 ALA A C 1
ATOM 877 O O . ALA A 1 118 ? -8.316 0.577 -5.674 1.00 98.50 118 ALA A O 1
ATOM 878 N N . ARG A 1 119 ? -9.988 -0.771 -4.958 1.00 97.56 119 ARG A N 1
ATOM 879 C CA . ARG A 1 119 ? -10.981 0.271 -4.699 1.00 97.56 119 ARG A CA 1
ATOM 880 C C . ARG A 1 119 ? -11.420 0.211 -3.247 1.00 97.56 119 ARG A C 1
ATOM 882 O O . ARG A 1 119 ? -11.736 -0.873 -2.750 1.00 97.56 119 ARG A O 1
ATOM 889 N N . VAL A 1 120 ? -11.435 1.361 -2.587 1.00 96.75 120 VAL A N 1
ATOM 890 C CA . VAL A 1 120 ? -11.988 1.541 -1.240 1.00 96.75 120 VAL A CA 1
ATOM 891 C C . VAL A 1 120 ? -12.665 2.902 -1.209 1.00 96.75 120 VAL A C 1
ATOM 893 O O . VAL A 1 120 ? -12.029 3.898 -1.541 1.00 96.75 120 VAL A O 1
ATOM 896 N N . GLY A 1 121 ? -13.953 2.932 -0.858 1.00 94.56 121 GLY A N 1
ATOM 897 C CA . GLY A 1 121 ? -14.746 4.161 -0.860 1.00 94.56 121 GLY A CA 1
ATOM 898 C C . GLY A 1 121 ? -14.624 4.919 -2.185 1.00 94.56 121 GLY A C 1
ATOM 899 O O . GLY A 1 121 ? -14.917 4.386 -3.256 1.00 94.56 121 GLY A O 1
ATOM 900 N N . SER A 1 122 ? -14.155 6.160 -2.100 1.00 95.50 122 SER A N 1
ATOM 901 C CA . SER A 1 122 ? -13.929 7.065 -3.231 1.00 95.50 122 SER A CA 1
ATOM 902 C C . SER A 1 122 ? -12.603 6.847 -3.977 1.00 95.50 122 SER A C 1
ATOM 904 O O . SER A 1 122 ? -12.409 7.404 -5.060 1.00 95.50 122 SER A O 1
ATOM 906 N N . ALA A 1 123 ? -11.678 6.056 -3.429 1.00 97.62 123 ALA A N 1
ATOM 907 C CA . ALA A 1 123 ? -10.326 5.916 -3.952 1.00 97.62 123 ALA A CA 1
ATOM 908 C C . ALA A 1 123 ? -10.148 4.706 -4.873 1.00 97.62 123 ALA A C 1
ATOM 910 O O . ALA A 1 123 ? -10.669 3.613 -4.638 1.00 97.62 123 ALA A O 1
ATOM 911 N N . VAL A 1 124 ? -9.306 4.898 -5.891 1.00 98.50 124 VAL A N 1
ATOM 912 C CA . VAL A 1 124 ? -8.770 3.834 -6.744 1.00 98.50 124 VAL A CA 1
ATOM 913 C C . VAL A 1 124 ? -7.252 3.966 -6.775 1.00 98.50 124 VAL A C 1
ATOM 915 O O . VAL A 1 124 ? -6.725 5.034 -7.107 1.00 98.50 124 VAL A O 1
ATOM 918 N N . VAL A 1 125 ? -6.553 2.885 -6.433 1.00 98.81 125 VAL A N 1
ATOM 919 C CA . VAL A 1 125 ? -5.087 2.827 -6.417 1.00 98.81 125 VAL A CA 1
ATOM 920 C C . VAL A 1 125 ? -4.618 1.635 -7.238 1.00 98.81 125 VAL A C 1
ATOM 922 O O . VAL A 1 125 ? -5.119 0.524 -7.065 1.00 98.81 125 VAL A O 1
ATOM 925 N N . ARG A 1 126 ? -3.643 1.868 -8.119 1.00 98.81 126 ARG A N 1
ATOM 926 C CA . ARG A 1 126 ? -2.925 0.815 -8.844 1.00 98.81 126 ARG A CA 1
ATOM 927 C C . ARG A 1 126 ? -1.544 0.611 -8.258 1.00 98.81 126 ARG A C 1
ATOM 929 O O . ARG A 1 126 ? -0.858 1.589 -7.966 1.00 98.81 126 ARG A O 1
ATOM 936 N N . VAL A 1 127 ? -1.129 -0.641 -8.134 1.00 98.81 127 VAL A N 1
ATOM 937 C CA . VAL A 1 127 ? 0.227 -1.011 -7.725 1.00 98.81 127 VAL A CA 1
ATOM 938 C C . VAL A 1 127 ? 0.848 -1.826 -8.847 1.00 98.81 127 VAL A C 1
ATOM 940 O O . VAL A 1 127 ? 0.259 -2.797 -9.316 1.00 98.81 127 VAL A O 1
ATOM 943 N N . PHE A 1 128 ? 2.015 -1.379 -9.295 1.00 98.50 128 PHE A N 1
ATOM 944 C CA . PHE A 1 128 ? 2.723 -1.923 -10.451 1.00 98.50 128 PHE A CA 1
ATOM 945 C C . PHE A 1 128 ? 3.851 -2.844 -10.007 1.00 98.50 128 PHE A C 1
ATOM 947 O O . PHE A 1 128 ? 4.306 -2.756 -8.865 1.00 98.50 128 PHE A O 1
ATOM 954 N N . ALA A 1 129 ? 4.337 -3.674 -10.930 1.00 95.31 129 ALA A N 1
ATOM 955 C CA . ALA A 1 129 ? 5.586 -4.403 -10.745 1.00 95.31 129 ALA A CA 1
ATOM 956 C C . ALA A 1 129 ? 6.700 -3.453 -10.256 1.00 95.31 129 ALA A C 1
ATOM 958 O O . ALA A 1 129 ? 6.811 -2.329 -10.773 1.00 95.31 129 ALA A O 1
ATOM 959 N N . PRO A 1 130 ? 7.525 -3.856 -9.275 1.00 97.12 130 PRO A N 1
ATOM 960 C CA . PRO A 1 130 ? 8.706 -3.088 -8.929 1.00 97.12 130 PRO A CA 1
ATOM 961 C C . PRO A 1 130 ? 9.637 -2.907 -10.126 1.00 97.12 130 PRO A C 1
ATOM 963 O O . PRO A 1 130 ? 9.730 -3.763 -11.001 1.00 97.12 130 PRO A O 1
ATOM 966 N N . HIS A 1 131 ? 10.343 -1.786 -10.142 1.00 96.06 131 HIS A N 1
ATOM 967 C CA . HIS A 1 131 ? 11.287 -1.436 -11.197 1.00 96.06 131 HIS A CA 1
ATOM 968 C C . HIS A 1 131 ? 12.489 -0.695 -10.592 1.00 96.06 131 HIS A C 1
ATOM 970 O O . HIS A 1 131 ? 12.379 -0.177 -9.469 1.00 96.06 131 HIS A O 1
ATOM 976 N N . PRO A 1 132 ? 13.621 -0.576 -11.310 1.00 95.06 132 PRO A N 1
ATOM 977 C CA . PRO A 1 132 ? 14.707 0.297 -10.881 1.00 95.06 132 PRO A CA 1
ATOM 978 C C . PRO A 1 132 ? 14.185 1.724 -10.667 1.00 95.06 132 PRO A C 1
ATOM 980 O O . PRO A 1 132 ? 13.428 2.255 -11.488 1.00 95.06 132 PRO A O 1
ATOM 983 N N . ARG A 1 133 ? 14.549 2.352 -9.545 1.00 91.88 133 ARG A N 1
ATOM 984 C CA . ARG A 1 133 ? 14.039 3.668 -9.114 1.00 91.88 133 ARG A CA 1
ATOM 985 C C . ARG A 1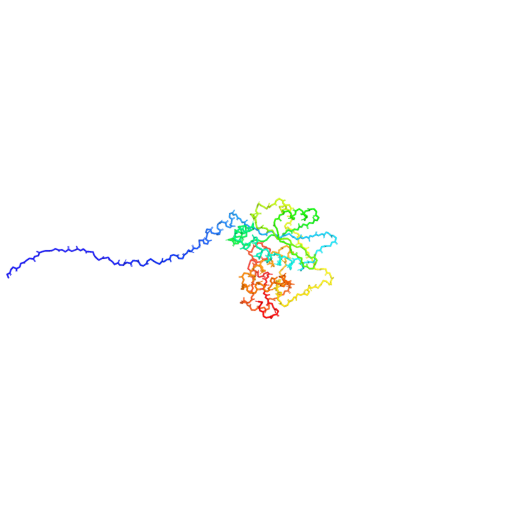 133 ? 14.225 4.719 -10.202 1.00 91.88 133 ARG A C 1
ATOM 987 O O . ARG A 1 133 ? 13.301 5.488 -10.469 1.00 91.88 133 ARG A O 1
ATOM 994 N N . ASP A 1 134 ? 15.401 4.710 -10.818 1.00 90.69 134 ASP A N 1
ATOM 995 C CA . ASP A 1 134 ? 15.832 5.715 -11.789 1.00 90.69 134 ASP A CA 1
ATOM 996 C C . ASP A 1 134 ? 15.502 5.323 -13.241 1.00 90.69 134 ASP A C 1
ATOM 998 O O . ASP A 1 134 ? 15.733 6.106 -14.157 1.00 90.69 134 ASP A O 1
ATOM 1002 N N . ALA A 1 135 ? 14.891 4.151 -13.454 1.00 94.19 135 ALA A N 1
ATOM 1003 C CA . ALA A 1 135 ? 14.425 3.669 -14.755 1.00 94.19 135 ALA A CA 1
ATOM 1004 C C . ALA A 1 135 ? 12.941 3.264 -14.692 1.00 94.19 135 ALA A C 1
ATOM 1006 O O . ALA A 1 135 ? 12.556 2.140 -15.014 1.00 94.19 135 ALA A O 1
ATOM 1007 N N . ALA A 1 136 ? 12.091 4.186 -14.231 1.00 95.12 136 ALA A N 1
ATOM 1008 C CA . ALA A 1 136 ? 10.647 3.967 -14.212 1.00 95.12 136 ALA A CA 1
ATOM 1009 C C . ALA A 1 136 ? 10.078 3.790 -15.639 1.00 95.12 136 ALA A C 1
ATOM 1011 O O . ALA A 1 136 ? 10.489 4.528 -16.539 1.00 95.12 136 ALA A O 1
ATOM 1012 N N . PRO A 1 137 ? 9.089 2.894 -15.847 1.00 97.06 137 PRO A N 1
ATOM 1013 C CA . PRO A 1 137 ? 8.390 2.747 -17.125 1.00 97.06 137 PRO A CA 1
ATOM 1014 C C . PRO A 1 137 ? 7.842 4.073 -17.669 1.00 97.06 137 PRO A C 1
ATOM 1016 O O . PRO A 1 137 ? 7.460 4.959 -16.896 1.00 97.06 137 PRO A O 1
ATOM 1019 N N . ALA A 1 138 ? 7.746 4.203 -18.994 1.00 97.38 138 ALA A N 1
ATOM 1020 C CA . ALA A 1 138 ? 7.377 5.449 -19.675 1.00 97.38 138 ALA A CA 1
ATOM 1021 C C . ALA A 1 138 ? 5.978 5.980 -19.295 1.00 97.38 138 ALA A C 1
ATOM 1023 O O . ALA A 1 138 ? 5.714 7.182 -19.376 1.00 97.38 138 ALA A O 1
ATOM 1024 N N . GLU A 1 139 ? 5.077 5.103 -18.857 1.00 97.94 139 GLU A N 1
ATOM 1025 C CA . GLU A 1 139 ? 3.732 5.423 -18.378 1.00 97.94 139 GLU A CA 1
ATOM 1026 C C . GLU A 1 139 ? 3.746 5.969 -16.941 1.00 97.94 139 GLU A C 1
ATOM 1028 O O . GLU A 1 139 ? 2.852 6.732 -16.571 1.00 97.94 139 GLU A O 1
ATOM 1033 N N . LEU A 1 140 ? 4.758 5.616 -16.137 1.00 97.81 140 LEU A N 1
ATOM 1034 C CA . LEU A 1 140 ? 4.894 6.015 -14.729 1.00 97.81 140 LEU A CA 1
ATOM 1035 C C . LEU A 1 140 ? 5.846 7.198 -14.534 1.00 97.81 140 LEU A C 1
ATOM 1037 O O . LEU A 1 140 ? 5.582 8.059 -13.691 1.00 97.81 140 LEU A O 1
ATOM 1041 N N . ALA A 1 141 ? 6.927 7.262 -15.315 1.00 96.69 141 ALA A N 1
ATOM 1042 C CA . ALA A 1 141 ? 7.953 8.300 -15.254 1.00 96.69 141 ALA A CA 1
ATOM 1043 C C . ALA A 1 141 ? 7.400 9.745 -15.265 1.00 96.69 141 ALA A C 1
ATOM 1045 O O . ALA A 1 141 ? 7.820 10.527 -14.411 1.00 96.69 141 ALA A O 1
ATOM 1046 N N . PRO A 1 142 ? 6.427 10.124 -16.125 1.00 96.44 142 PRO A N 1
ATOM 1047 C CA . PRO A 1 142 ? 5.904 11.494 -16.162 1.00 96.44 142 PRO A CA 1
ATOM 1048 C C . PRO A 1 142 ? 4.893 11.808 -15.045 1.00 96.44 142 PRO A C 1
ATOM 1050 O O . PRO A 1 142 ? 4.397 12.938 -14.958 1.00 96.44 142 PRO A O 1
ATOM 1053 N N . LEU A 1 143 ? 4.511 10.826 -14.222 1.00 96.94 143 LEU A N 1
ATOM 1054 C CA . LEU A 1 143 ? 3.562 11.034 -13.131 1.00 96.94 143 LEU A CA 1
ATOM 1055 C C . LEU A 1 143 ? 4.249 11.703 -11.942 1.00 96.94 143 LEU A C 1
ATOM 1057 O O . LEU A 1 143 ? 5.362 11.349 -11.556 1.00 96.94 143 LEU A O 1
ATOM 1061 N N . GLN A 1 144 ? 3.548 12.651 -11.325 1.00 92.50 144 GLN A N 1
ATOM 1062 C CA . GLN A 1 144 ? 4.084 13.422 -10.208 1.00 92.50 144 GLN A CA 1
ATOM 1063 C C . GLN A 1 144 ? 4.125 12.575 -8.934 1.00 92.50 144 GLN A C 1
ATOM 1065 O O . GLN A 1 144 ? 3.099 12.032 -8.526 1.00 92.50 144 GLN A O 1
ATOM 1070 N N . VAL A 1 145 ? 5.302 12.513 -8.308 1.00 88.00 145 VAL A N 1
ATOM 1071 C CA . VAL A 1 145 ? 5.536 11.893 -6.989 1.00 88.00 145 VAL A CA 1
ATOM 1072 C C . VAL A 1 145 ? 5.198 12.865 -5.846 1.00 88.00 145 VAL A C 1
ATOM 1074 O O . VAL A 1 145 ? 4.749 12.460 -4.779 1.00 88.00 145 VAL A O 1
ATOM 1077 N N . GLY A 1 146 ? 5.377 14.171 -6.073 1.00 83.06 146 GLY A N 1
ATOM 1078 C CA . GLY A 1 146 ? 5.114 15.223 -5.089 1.00 83.06 146 GLY A CA 1
ATOM 1079 C C . GLY A 1 146 ? 3.700 15.816 -5.145 1.00 83.06 146 GLY A C 1
ATOM 1080 O O . GLY A 1 146 ? 3.009 15.760 -6.166 1.00 83.06 146 GLY A O 1
ATOM 1081 N N . GLY A 1 147 ? 3.296 16.440 -4.035 1.00 82.00 147 GLY A N 1
ATOM 1082 C CA . GLY A 1 147 ? 2.075 17.245 -3.922 1.00 82.00 147 GLY A CA 1
ATOM 1083 C C . GLY A 1 147 ? 0.770 16.454 -3.815 1.00 82.00 147 GLY A C 1
ATOM 1084 O O . GLY A 1 147 ? -0.299 17.054 -3.900 1.00 82.00 147 GLY A O 1
ATOM 1085 N N . LEU A 1 148 ? 0.821 15.125 -3.687 1.00 92.19 148 LEU A N 1
ATOM 1086 C CA . LEU A 1 148 ? -0.359 14.331 -3.355 1.00 92.19 148 LEU A CA 1
ATOM 1087 C C . LEU A 1 148 ? -0.702 14.554 -1.879 1.00 92.19 148 LEU A C 1
ATOM 1089 O O . LEU A 1 148 ? -0.196 13.847 -1.008 1.00 92.19 148 LEU A O 1
ATOM 1093 N N . ASP A 1 149 ? -1.525 15.568 -1.638 1.00 94.50 149 ASP A N 1
ATOM 1094 C CA . ASP A 1 149 ? -1.978 15.992 -0.321 1.00 94.50 149 ASP A CA 1
ATOM 1095 C C . ASP A 1 149 ? -3.493 16.212 -0.363 1.00 94.50 149 ASP A C 1
ATOM 1097 O O . ASP A 1 149 ? -3.992 17.210 -0.881 1.00 94.50 149 ASP A O 1
ATOM 1101 N N . LEU A 1 150 ? -4.218 15.172 0.032 1.00 95.56 150 LEU A N 1
ATOM 1102 C CA . LEU A 1 150 ? -5.669 15.089 0.063 1.00 95.56 150 LEU A CA 1
ATOM 1103 C C . LEU A 1 150 ? -6.137 15.200 1.513 1.00 95.56 150 LEU A C 1
ATOM 1105 O O . LEU A 1 150 ? -5.394 14.878 2.439 1.00 95.56 150 LEU A O 1
ATOM 1109 N N . ALA A 1 151 ? -7.392 15.596 1.687 1.00 94.75 151 ALA A N 1
ATOM 1110 C CA . ALA A 1 151 ? -8.075 15.602 2.971 1.00 94.75 151 ALA A CA 1
ATOM 1111 C C . ALA A 1 151 ? -9.339 14.744 2.884 1.00 94.75 151 ALA A C 1
ATOM 1113 O O . ALA A 1 151 ? -9.897 14.553 1.800 1.00 94.75 151 ALA A O 1
ATOM 1114 N N . ASP A 1 152 ? -9.803 14.248 4.025 1.00 94.56 152 ASP A N 1
ATOM 1115 C CA . ASP A 1 152 ? -11.130 13.647 4.107 1.00 94.56 152 ASP A CA 1
ATOM 1116 C C . ASP A 1 152 ? -12.194 14.755 4.002 1.00 94.56 152 ASP A C 1
ATOM 1118 O O . ASP A 1 152 ? -12.067 15.790 4.668 1.00 94.56 152 ASP A O 1
ATOM 1122 N N . PRO A 1 153 ? -13.224 14.600 3.148 1.00 93.25 153 PRO A N 1
ATOM 1123 C CA . PRO A 1 153 ? -14.265 15.609 3.018 1.00 93.25 153 PRO A CA 1
ATOM 1124 C C . PRO A 1 153 ? -15.063 15.747 4.319 1.00 93.25 153 PRO A C 1
ATOM 1126 O O . PRO A 1 153 ? -15.157 14.820 5.123 1.00 93.25 153 PRO A O 1
ATOM 1129 N N . GLN A 1 154 ? -15.678 16.911 4.531 1.00 91.44 154 GLN A N 1
ATOM 1130 C CA . GLN A 1 154 ? -16.523 17.126 5.705 1.00 91.44 154 GLN A CA 1
ATOM 1131 C C . GLN A 1 154 ? -17.651 16.084 5.759 1.00 91.44 154 GLN A C 1
ATOM 1133 O O . GLN A 1 154 ? -18.348 15.863 4.771 1.00 91.44 154 GLN A O 1
ATOM 1138 N N . GLY A 1 155 ? -17.836 15.460 6.925 1.00 87.94 155 GLY A N 1
ATOM 1139 C CA . GLY A 1 155 ? -18.826 14.396 7.110 1.00 87.94 155 GLY A CA 1
ATOM 1140 C C . GLY A 1 155 ? -18.403 13.038 6.546 1.00 87.94 155 GLY A C 1
ATOM 1141 O O . GLY A 1 155 ? -19.206 12.107 6.575 1.00 87.94 155 GLY A O 1
ATOM 1142 N N . TRP A 1 156 ? -17.165 12.899 6.055 1.00 92.19 156 TRP A N 1
ATOM 1143 C CA . TRP A 1 156 ? -16.603 11.593 5.733 1.00 92.19 156 TRP A CA 1
ATOM 1144 C C . TRP A 1 156 ? -16.597 10.699 6.972 1.00 92.19 156 TRP A C 1
ATOM 1146 O O . TRP A 1 156 ? -16.270 11.133 8.080 1.00 92.19 156 TRP A O 1
ATOM 1156 N N . ALA A 1 157 ? -16.944 9.437 6.756 1.00 87.50 157 ALA A N 1
ATOM 1157 C CA . ALA A 1 157 ? -16.866 8.390 7.752 1.00 87.50 157 ALA A CA 1
ATOM 1158 C C . ALA A 1 157 ? -16.136 7.188 7.142 1.00 87.50 157 ALA A C 1
ATOM 1160 O O . ALA A 1 157 ? -16.343 6.890 5.960 1.00 87.50 157 ALA A O 1
ATOM 1161 N N . PRO A 1 158 ? -15.309 6.479 7.929 1.00 80.25 158 PRO A N 1
ATOM 1162 C CA . PRO A 1 158 ? -14.635 5.285 7.450 1.00 80.25 158 PRO A CA 1
ATOM 1163 C C . PRO A 1 158 ? -15.661 4.237 6.995 1.00 80.25 158 PRO A C 1
ATOM 1165 O O . PRO A 1 158 ? -16.663 4.031 7.689 1.00 80.25 158 PRO A O 1
ATOM 1168 N N . PRO A 1 159 ? -15.422 3.543 5.865 1.00 81.19 159 PRO A N 1
ATOM 1169 C CA . PRO A 1 159 ? -16.265 2.430 5.452 1.00 81.19 159 PRO A CA 1
ATOM 1170 C C . PRO A 1 159 ? -16.374 1.380 6.560 1.00 81.19 159 PRO A C 1
ATOM 1172 O O . PRO A 1 159 ? -15.397 1.091 7.256 1.00 81.19 159 PRO A O 1
ATOM 1175 N N . HIS A 1 160 ? -17.553 0.773 6.703 1.00 85.25 160 HIS A N 1
ATOM 1176 C CA . HIS A 1 160 ? -17.703 -0.382 7.580 1.00 85.25 160 HIS A CA 1
ATOM 1177 C C . HIS A 1 160 ? -16.853 -1.539 7.042 1.00 85.25 160 HIS A C 1
ATOM 1179 O O . HIS A 1 160 ? -16.975 -1.916 5.876 1.00 85.25 160 HIS A O 1
ATOM 1185 N N . VAL A 1 161 ? -16.009 -2.110 7.898 1.00 85.94 161 VAL A N 1
ATOM 1186 C CA . VAL A 1 161 ? -15.163 -3.262 7.570 1.00 85.94 161 VAL A CA 1
ATOM 1187 C C . VAL A 1 161 ? -15.499 -4.435 8.493 1.00 85.94 161 VAL A C 1
ATOM 1189 O O . VAL A 1 161 ? -15.898 -4.201 9.637 1.00 85.94 161 VAL A O 1
ATOM 1192 N N . PRO A 1 162 ? -15.361 -5.690 8.030 1.00 90.00 162 PRO A N 1
ATOM 1193 C CA . PRO A 1 162 ? -15.550 -6.853 8.890 1.00 90.00 162 PRO A CA 1
ATOM 1194 C C . PRO A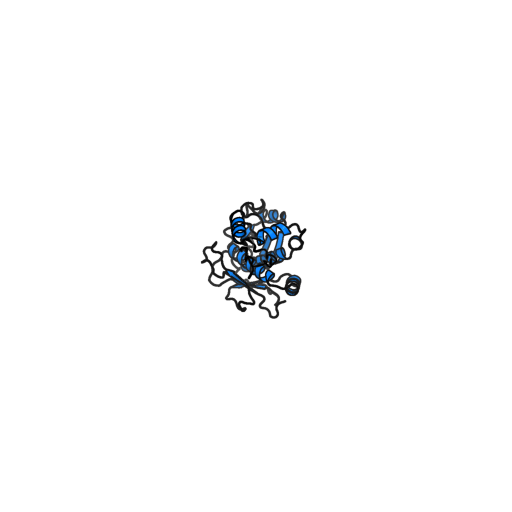 1 162 ? -14.480 -6.916 10.001 1.00 90.00 162 PRO A C 1
ATOM 1196 O O . PRO A 1 162 ? -13.431 -6.275 9.885 1.00 90.00 162 PRO A O 1
ATOM 1199 N N . PRO A 1 163 ? -14.700 -7.709 11.067 1.00 87.00 163 PRO A N 1
ATOM 1200 C CA . PRO A 1 163 ? -13.712 -7.917 12.132 1.00 87.00 163 PRO A CA 1
ATOM 1201 C C . PRO A 1 163 ? -12.354 -8.446 11.639 1.00 87.00 163 PRO A C 1
ATOM 1203 O O . PRO A 1 163 ? -11.319 -8.095 12.201 1.00 87.00 163 PRO A O 1
ATOM 1206 N N . SER A 1 164 ? -12.352 -9.202 10.538 1.00 89.94 164 SER A N 1
ATOM 1207 C CA . SER A 1 164 ? -11.161 -9.711 9.846 1.00 89.94 164 SER A CA 1
ATOM 1208 C C . SER A 1 164 ? -10.332 -8.632 9.138 1.00 89.94 164 SER A C 1
ATOM 1210 O O . SER A 1 164 ? -9.333 -8.939 8.491 1.00 89.94 164 SER A O 1
ATOM 1212 N N . ALA A 1 165 ? -10.720 -7.357 9.218 1.00 95.19 165 ALA A N 1
ATOM 1213 C CA . ALA A 1 165 ? -9.987 -6.277 8.581 1.00 95.19 165 ALA A CA 1
ATOM 1214 C C . ALA A 1 165 ? -8.636 -6.010 9.244 1.00 95.19 165 ALA A C 1
ATOM 1216 O O . ALA A 1 165 ? -8.536 -5.780 10.455 1.00 95.19 165 ALA A O 1
ATOM 1217 N N . LEU A 1 166 ? -7.604 -5.895 8.408 1.00 97.44 166 LEU A N 1
ATOM 1218 C CA . LEU A 1 166 ? -6.336 -5.336 8.841 1.00 97.44 166 LEU A CA 1
ATOM 1219 C C . LEU A 1 166 ? -6.571 -3.879 9.247 1.00 97.44 166 LEU A C 1
ATOM 1221 O O . LEU A 1 166 ? -7.015 -3.062 8.436 1.00 97.44 166 LEU A O 1
ATOM 1225 N N . THR A 1 167 ? -6.256 -3.541 10.494 1.00 97.25 167 THR A N 1
ATOM 1226 C CA . THR A 1 167 ? -6.285 -2.154 10.954 1.00 97.25 167 THR A CA 1
ATOM 1227 C C . THR A 1 167 ? -4.883 -1.583 10.873 1.00 97.25 167 THR A C 1
ATOM 1229 O O . THR A 1 167 ? -3.961 -2.112 11.489 1.00 97.25 167 THR A O 1
ATOM 1232 N N . VAL A 1 168 ? -4.722 -0.504 10.110 1.00 97.56 168 VAL A N 1
ATOM 1233 C CA . VAL A 1 168 ? -3.488 0.279 10.055 1.00 97.56 168 VAL A CA 1
ATOM 1234 C C . VAL A 1 168 ? -3.721 1.596 10.784 1.00 97.56 168 VAL A C 1
ATOM 1236 O O . VAL A 1 168 ? -4.589 2.385 10.416 1.00 97.56 168 VAL A O 1
ATOM 1239 N N . ARG A 1 169 ? -2.950 1.833 11.839 1.00 96.25 169 ARG A N 1
ATOM 1240 C CA . ARG A 1 169 ? -2.985 3.050 12.640 1.00 96.25 169 ARG A CA 1
ATOM 1241 C C . ARG A 1 169 ? -1.861 3.979 12.223 1.00 96.25 169 ARG A C 1
ATOM 1243 O O . ARG A 1 169 ? -0.702 3.612 12.380 1.00 96.25 169 ARG A O 1
ATOM 1250 N N . THR A 1 170 ? -2.175 5.160 11.705 1.00 95.44 170 THR A N 1
ATOM 1251 C CA . THR A 1 170 ? -1.174 6.209 11.465 1.00 95.44 170 THR A CA 1
ATOM 1252 C C . THR A 1 170 ? -0.915 6.995 12.745 1.00 95.44 170 THR A C 1
ATOM 1254 O O . THR A 1 170 ? -1.842 7.291 13.508 1.00 95.44 170 THR A O 1
ATOM 1257 N N . SER A 1 171 ? 0.348 7.344 12.983 1.00 92.12 171 SER A N 1
ATOM 1258 C CA . SER A 1 171 ? 0.752 8.017 14.217 1.00 92.12 171 SER A CA 1
ATOM 1259 C C . SER A 1 171 ? 0.150 9.422 14.333 1.00 92.12 171 SER A C 1
ATOM 1261 O O . SER A 1 171 ? 0.266 10.219 13.396 1.00 92.12 171 SER A O 1
ATOM 1263 N N . PRO A 1 172 ? -0.472 9.771 15.474 1.00 88.00 172 PRO A N 1
ATOM 1264 C CA . PRO A 1 172 ? -0.998 11.113 15.691 1.00 88.00 172 PRO A CA 1
ATOM 1265 C C . PRO A 1 172 ? 0.145 12.132 15.772 1.00 88.00 172 PRO A C 1
ATOM 1267 O O . PRO A 1 172 ? 1.204 11.851 16.326 1.00 88.00 172 PRO A O 1
ATOM 1270 N N . GLY A 1 173 ? -0.073 13.332 15.229 1.00 82.94 173 GLY A N 1
ATOM 1271 C CA . GLY A 1 173 ? 0.899 14.429 15.307 1.00 82.94 173 GLY A CA 1
ATOM 1272 C C . GLY A 1 173 ? 2.133 14.280 14.410 1.00 82.94 173 GLY A C 1
ATOM 1273 O O . GLY A 1 173 ? 3.017 15.129 14.475 1.00 82.94 173 GLY A O 1
ATOM 1274 N N . VAL A 1 174 ? 2.192 13.253 13.556 1.00 85.44 174 VAL A N 1
ATOM 1275 C CA . VAL A 1 174 ? 3.240 13.087 12.539 1.00 85.44 174 VAL A CA 1
ATOM 1276 C C . VAL A 1 174 ? 2.660 13.486 11.177 1.00 85.44 174 VAL A C 1
ATOM 1278 O O . VAL A 1 174 ? 2.022 12.657 10.522 1.00 85.44 174 VAL A O 1
ATOM 1281 N N . PRO A 1 175 ? 2.807 14.753 10.743 1.00 83.19 175 PRO A N 1
ATOM 1282 C CA . PRO A 1 175 ? 2.233 15.200 9.483 1.00 83.19 175 PRO A CA 1
ATOM 1283 C C . PRO A 1 175 ? 2.891 14.470 8.309 1.00 83.19 175 PRO A C 1
ATOM 1285 O O . PRO A 1 175 ? 4.114 14.443 8.165 1.00 83.19 175 PRO A O 1
ATOM 1288 N N . MET A 1 176 ? 2.064 13.896 7.442 1.00 89.25 176 MET A N 1
ATOM 1289 C CA . MET A 1 176 ? 2.494 13.253 6.208 1.00 89.25 176 MET A CA 1
ATOM 1290 C C . MET A 1 176 ? 1.577 13.692 5.079 1.00 89.25 176 MET A C 1
ATOM 1292 O O . MET A 1 176 ? 0.358 13.677 5.223 1.00 89.25 176 MET A O 1
ATOM 1296 N N . THR A 1 177 ? 2.161 13.997 3.921 1.00 93.88 177 THR A N 1
ATOM 1297 C CA . THR A 1 177 ? 1.365 14.086 2.695 1.00 93.88 177 THR A CA 1
ATOM 1298 C C . THR A 1 177 ? 0.689 12.742 2.440 1.00 93.88 177 THR A C 1
ATOM 1300 O O . THR A 1 177 ? 1.207 11.683 2.814 1.00 93.88 177 THR A O 1
ATOM 1303 N N . THR A 1 178 ? -0.437 12.755 1.733 1.00 96.38 178 THR A N 1
ATOM 1304 C CA . THR A 1 178 ? -1.154 11.518 1.385 1.00 96.38 178 THR A CA 1
ATOM 1305 C C . THR A 1 178 ? -0.263 10.519 0.649 1.00 96.38 178 THR A C 1
ATOM 1307 O O . THR A 1 178 ? -0.340 9.323 0.909 1.00 96.38 178 THR A O 1
ATOM 1310 N N . GLY A 1 179 ? 0.639 10.989 -0.218 1.00 96.06 179 GLY A N 1
ATOM 1311 C CA . GLY A 1 179 ? 1.604 10.115 -0.890 1.00 96.06 179 GLY A CA 1
ATOM 1312 C C . GLY A 1 179 ? 2.560 9.394 0.071 1.00 96.06 179 GLY A C 1
ATOM 1313 O O . GLY A 1 179 ? 2.754 8.184 -0.055 1.00 96.06 179 GLY A O 1
ATOM 1314 N N . LYS A 1 180 ? 3.128 10.110 1.053 1.00 94.00 180 LYS A N 1
ATOM 1315 C CA . LYS A 1 180 ? 4.010 9.514 2.072 1.00 94.00 180 LYS A CA 1
ATOM 1316 C C . LYS A 1 180 ? 3.226 8.538 2.955 1.00 94.00 180 LYS A C 1
ATOM 1318 O O . LYS A 1 180 ? 3.652 7.400 3.124 1.00 94.00 180 LYS A O 1
ATOM 1323 N N . ALA A 1 181 ? 2.049 8.941 3.430 1.00 95.81 181 ALA A N 1
ATOM 1324 C CA . ALA A 1 181 ? 1.187 8.087 4.241 1.00 95.81 181 ALA A CA 1
ATOM 1325 C C . ALA A 1 181 ? 0.764 6.809 3.489 1.00 95.81 181 ALA A C 1
ATOM 1327 O O . ALA A 1 181 ? 0.828 5.724 4.058 1.00 95.81 181 ALA A O 1
ATOM 1328 N N . ALA A 1 182 ? 0.422 6.895 2.198 1.00 97.81 182 ALA A N 1
ATOM 1329 C CA . ALA A 1 182 ? 0.063 5.729 1.385 1.00 97.81 182 ALA A CA 1
ATOM 1330 C C . ALA A 1 182 ? 1.231 4.743 1.240 1.00 97.81 182 ALA A C 1
ATOM 1332 O O . ALA A 1 182 ? 1.031 3.529 1.300 1.00 97.81 182 ALA A O 1
ATOM 1333 N N . ALA A 1 183 ? 2.459 5.252 1.094 1.00 96.12 183 ALA A N 1
ATOM 1334 C CA . ALA A 1 183 ? 3.658 4.421 1.083 1.00 96.12 183 ALA A CA 1
ATOM 1335 C C . ALA A 1 183 ? 3.875 3.711 2.433 1.00 96.12 183 ALA A C 1
ATOM 1337 O O . ALA A 1 183 ? 4.129 2.504 2.440 1.00 96.12 183 ALA A O 1
ATOM 1338 N N . GLN A 1 184 ? 3.721 4.420 3.558 1.00 95.75 184 GLN A N 1
ATOM 1339 C CA . GLN A 1 184 ? 3.883 3.848 4.902 1.00 95.75 184 GLN A CA 1
ATOM 1340 C C . GLN A 1 184 ? 2.798 2.814 5.228 1.00 95.75 184 GLN A C 1
ATOM 1342 O O . GLN A 1 184 ? 3.107 1.704 5.653 1.00 95.75 184 GLN A O 1
ATOM 1347 N N . VAL A 1 185 ? 1.532 3.122 4.943 1.00 97.88 185 VAL A N 1
ATOM 1348 C CA . VAL A 1 185 ? 0.400 2.207 5.156 1.00 97.88 185 VAL A CA 1
ATOM 1349 C C . VAL A 1 185 ? 0.505 0.973 4.253 1.00 97.88 185 VAL A C 1
ATOM 1351 O O . VAL A 1 185 ? 0.286 -0.148 4.710 1.00 97.88 185 VAL A O 1
ATOM 1354 N N . GLY A 1 186 ? 0.953 1.140 3.004 1.00 98.25 186 GLY A N 1
ATOM 1355 C CA . GLY A 1 186 ? 1.299 0.020 2.128 1.00 98.25 186 GLY A CA 1
ATOM 1356 C C . GLY A 1 186 ? 2.453 -0.837 2.663 1.00 98.25 186 GLY A C 1
ATOM 1357 O O . GLY A 1 186 ? 2.442 -2.055 2.503 1.00 98.25 186 GLY A O 1
ATOM 1358 N N . HIS A 1 187 ? 3.458 -0.238 3.307 1.00 97.62 187 HIS A N 1
ATOM 1359 C CA . HIS A 1 187 ? 4.539 -0.986 3.956 1.00 97.62 187 HIS A CA 1
ATOM 1360 C C . HIS A 1 187 ? 4.051 -1.734 5.205 1.00 97.62 187 HIS A C 1
ATOM 1362 O O . HIS A 1 187 ? 4.382 -2.904 5.367 1.00 97.62 187 HIS A O 1
ATOM 1368 N N . ALA A 1 188 ? 3.192 -1.118 6.019 1.00 97.94 188 ALA A N 1
ATOM 1369 C CA . ALA A 1 188 ? 2.587 -1.768 7.178 1.00 97.94 188 ALA A CA 1
ATOM 1370 C C . ALA A 1 188 ? 1.743 -2.988 6.769 1.00 97.94 188 ALA A C 1
ATOM 1372 O O . ALA A 1 188 ? 1.854 -4.046 7.380 1.00 97.94 188 ALA A O 1
ATOM 1373 N N . ALA A 1 189 ? 0.962 -2.876 5.687 1.00 98.50 189 ALA A N 1
ATOM 1374 C CA . ALA A 1 189 ? 0.184 -3.991 5.150 1.00 98.50 189 ALA A CA 1
ATOM 1375 C C . ALA A 1 189 ? 1.056 -5.143 4.634 1.00 98.50 189 ALA A C 1
ATOM 1377 O O . ALA A 1 189 ? 0.741 -6.303 4.887 1.00 98.50 189 ALA A O 1
ATOM 1378 N N . GLN A 1 190 ? 2.172 -4.833 3.965 1.00 98.31 190 GLN A N 1
ATOM 1379 C CA . GLN A 1 190 ? 3.155 -5.844 3.572 1.00 98.31 190 GLN A CA 1
ATOM 1380 C C . GLN A 1 190 ? 3.700 -6.599 4.793 1.00 98.31 190 GLN A C 1
ATOM 1382 O O . GLN A 1 190 ? 3.670 -7.825 4.804 1.00 98.31 190 GLN A O 1
ATOM 1387 N N . LEU A 1 191 ? 4.190 -5.882 5.810 1.00 97.69 191 LEU A N 1
ATOM 1388 C CA . LEU A 1 191 ? 4.777 -6.518 6.992 1.00 97.69 191 LEU A CA 1
ATOM 1389 C C . LEU A 1 191 ? 3.742 -7.347 7.762 1.00 97.69 191 LEU A C 1
ATOM 1391 O O . LEU A 1 191 ? 4.071 -8.410 8.282 1.00 97.69 191 LEU A O 1
ATOM 1395 N N . ALA A 1 192 ? 2.499 -6.862 7.852 1.00 97.88 192 ALA A N 1
ATOM 1396 C CA . ALA A 1 192 ? 1.417 -7.599 8.493 1.00 97.88 192 ALA A CA 1
ATOM 1397 C C . ALA A 1 192 ? 1.136 -8.910 7.749 1.00 97.88 192 ALA A C 1
ATOM 1399 O O . ALA A 1 192 ? 1.078 -9.959 8.383 1.00 97.88 192 ALA A O 1
ATOM 1400 N N . LEU A 1 193 ? 1.041 -8.858 6.415 1.00 98.00 193 LEU A N 1
ATOM 1401 C CA . LEU A 1 193 ? 0.859 -10.038 5.570 1.00 98.00 193 LEU A CA 1
ATOM 1402 C C . LEU A 1 193 ? 1.989 -11.061 5.755 1.00 98.00 193 LEU A C 1
ATOM 1404 O O . LEU A 1 193 ? 1.721 -12.247 5.887 1.00 98.00 193 LEU A O 1
ATOM 1408 N N . GLU A 1 194 ? 3.244 -10.612 5.800 1.00 96.31 194 GLU A N 1
ATOM 1409 C CA . GLU A 1 194 ? 4.423 -11.481 5.953 1.00 96.31 194 GLU A CA 1
ATOM 1410 C C . GLU A 1 194 ? 4.497 -12.190 7.318 1.00 96.31 194 GLU A C 1
ATOM 1412 O O . GLU A 1 194 ? 5.275 -13.130 7.476 1.00 96.31 194 GLU A O 1
ATOM 1417 N N . ARG A 1 195 ? 3.692 -11.768 8.302 1.00 95.81 195 ARG A N 1
ATOM 1418 C CA . ARG A 1 195 ? 3.571 -12.427 9.613 1.00 95.81 195 ARG A CA 1
ATOM 1419 C C . ARG A 1 195 ? 2.397 -13.393 9.726 1.00 95.81 195 ARG A C 1
ATOM 1421 O O . ARG A 1 195 ? 2.312 -14.099 10.730 1.00 95.81 195 ARG A O 1
ATOM 1428 N N . LEU A 1 196 ? 1.481 -13.386 8.763 1.00 95.31 196 LEU A N 1
ATOM 1429 C CA . LEU A 1 196 ? 0.334 -14.282 8.773 1.00 95.31 196 LEU A CA 1
ATOM 1430 C C . LEU A 1 196 ? 0.753 -15.696 8.376 1.00 95.31 196 LEU A C 1
ATOM 1432 O O . LEU A 1 196 ? 1.598 -15.890 7.501 1.00 95.31 196 LEU A O 1
ATOM 1436 N N . ASP A 1 197 ? 0.124 -16.687 9.001 1.00 95.81 197 ASP A N 1
ATOM 1437 C CA . ASP A 1 197 ? 0.187 -18.055 8.504 1.00 95.81 197 ASP A CA 1
ATOM 1438 C C . ASP A 1 197 ? -0.726 -18.230 7.268 1.00 95.81 197 ASP A C 1
ATOM 1440 O O . ASP A 1 197 ? -1.570 -17.374 6.978 1.00 95.81 197 ASP A O 1
ATOM 1444 N N . PRO A 1 198 ? -0.573 -19.323 6.497 1.00 95.62 198 PRO A N 1
ATOM 1445 C CA . PRO A 1 198 ? -1.350 -19.518 5.276 1.00 95.62 198 PRO A CA 1
ATOM 1446 C C . PRO A 1 198 ? -2.873 -19.552 5.473 1.00 95.62 198 PRO A C 1
ATOM 1448 O O . PRO A 1 198 ? -3.596 -19.153 4.557 1.00 95.62 198 PRO A O 1
ATOM 1451 N N . ALA A 1 199 ? -3.369 -20.013 6.627 1.00 94.94 199 ALA A N 1
ATOM 1452 C CA . ALA A 1 199 ? -4.804 -20.067 6.902 1.00 94.94 199 ALA A CA 1
ATOM 1453 C C . ALA A 1 199 ? -5.357 -18.651 7.105 1.00 94.94 199 ALA A C 1
ATOM 1455 O O . ALA A 1 199 ? -6.323 -18.268 6.439 1.00 94.94 199 ALA A O 1
ATOM 1456 N N . ALA A 1 200 ? -4.648 -17.842 7.892 1.00 94.75 200 ALA A N 1
ATOM 1457 C CA . ALA A 1 200 ? -4.962 -16.441 8.124 1.00 94.75 200 ALA A CA 1
ATOM 1458 C C . ALA A 1 200 ? -4.947 -15.610 6.836 1.00 94.75 200 ALA A C 1
ATOM 1460 O O . ALA A 1 200 ? -5.836 -14.790 6.583 1.00 94.75 200 ALA A O 1
ATOM 1461 N N . VAL A 1 201 ? -3.951 -15.849 5.974 1.00 96.94 201 VAL A N 1
ATOM 1462 C CA . VAL A 1 201 ? -3.887 -15.234 4.641 1.00 96.94 201 VAL A CA 1
ATOM 1463 C C . VAL A 1 201 ? -5.101 -15.627 3.802 1.00 96.94 201 VAL A C 1
ATOM 1465 O O . VAL A 1 201 ? -5.696 -14.763 3.153 1.00 96.94 201 VAL A O 1
ATOM 1468 N N . ALA A 1 202 ? -5.475 -16.909 3.795 1.00 95.56 202 ALA A N 1
ATOM 1469 C CA . ALA A 1 202 ? -6.603 -17.400 3.011 1.00 95.56 202 ALA A CA 1
ATOM 1470 C C . ALA A 1 202 ? -7.933 -16.793 3.481 1.00 95.56 202 ALA A C 1
ATOM 1472 O O . ALA A 1 202 ? -8.711 -16.339 2.642 1.00 95.56 202 ALA A O 1
ATOM 1473 N N . ALA A 1 203 ? -8.163 -16.714 4.793 1.00 94.12 203 ALA A N 1
ATOM 1474 C CA . ALA A 1 203 ? -9.352 -16.098 5.376 1.00 94.12 203 ALA A CA 1
ATOM 1475 C C . ALA A 1 203 ? -9.422 -14.589 5.081 1.00 94.12 203 ALA A C 1
ATOM 1477 O O . ALA A 1 203 ? -10.420 -14.111 4.540 1.00 94.12 203 ALA A O 1
ATOM 1478 N N . TRP A 1 204 ? -8.333 -13.840 5.299 1.00 96.44 204 TRP A N 1
ATOM 1479 C CA . TRP A 1 204 ? -8.295 -12.410 4.966 1.00 96.44 204 TRP A CA 1
ATOM 1480 C C . TRP A 1 204 ? -8.508 -12.153 3.464 1.00 96.44 204 TRP A C 1
ATOM 1482 O O . TRP A 1 204 ? -9.194 -11.204 3.069 1.00 96.44 204 TRP A O 1
ATOM 1492 N N . ARG A 1 205 ? -7.958 -13.018 2.602 1.00 96.44 205 ARG A N 1
ATOM 1493 C CA . ARG A 1 205 ? -8.163 -12.958 1.148 1.00 96.44 205 ARG A CA 1
ATOM 1494 C C . ARG A 1 205 ? -9.600 -13.289 0.749 1.00 96.44 205 ARG A C 1
ATOM 1496 O O . ARG A 1 205 ? -10.113 -12.626 -0.152 1.00 96.44 205 ARG A O 1
ATOM 1503 N N . ALA A 1 206 ? -10.238 -14.270 1.388 1.00 94.81 206 ALA A N 1
ATOM 1504 C CA . ALA A 1 206 ? -11.622 -14.661 1.113 1.00 94.81 206 ALA A CA 1
ATOM 1505 C C . ALA A 1 206 ? -12.608 -13.510 1.375 1.00 94.81 206 ALA A C 1
ATOM 1507 O O . ALA A 1 206 ? -13.529 -13.304 0.588 1.00 94.81 206 ALA A O 1
ATOM 1508 N N . ASP A 1 207 ? -12.330 -12.682 2.385 1.00 94.50 207 ASP A N 1
ATOM 1509 C CA . ASP A 1 207 ? -13.098 -11.465 2.686 1.00 94.50 207 ASP A CA 1
ATOM 1510 C C . ASP A 1 207 ? -12.760 -10.275 1.767 1.00 94.50 207 ASP A C 1
ATOM 1512 O O . ASP A 1 207 ? -13.278 -9.166 1.921 1.00 94.50 207 ASP A O 1
ATOM 1516 N N . GLY A 1 208 ? -11.877 -10.480 0.787 1.00 95.75 208 GLY A N 1
ATOM 1517 C CA . GLY A 1 208 ? -11.483 -9.467 -0.184 1.00 95.75 208 GLY A CA 1
ATOM 1518 C C . GLY A 1 208 ? -10.381 -8.526 0.301 1.00 95.75 208 GLY A C 1
ATOM 1519 O O . GLY A 1 208 ? -10.271 -7.421 -0.239 1.00 95.75 208 GLY A O 1
ATOM 1520 N N . LEU A 1 209 ? -9.557 -8.946 1.267 1.00 97.38 209 LEU A N 1
ATOM 1521 C CA . LEU A 1 209 ? -8.479 -8.156 1.876 1.00 97.38 209 LEU A CA 1
ATOM 1522 C C . LEU A 1 209 ? -8.991 -6.836 2.489 1.00 97.38 209 LEU A C 1
ATOM 1524 O O . LEU A 1 209 ? -8.530 -5.755 2.100 1.00 97.38 209 LEU A O 1
ATOM 1528 N N . 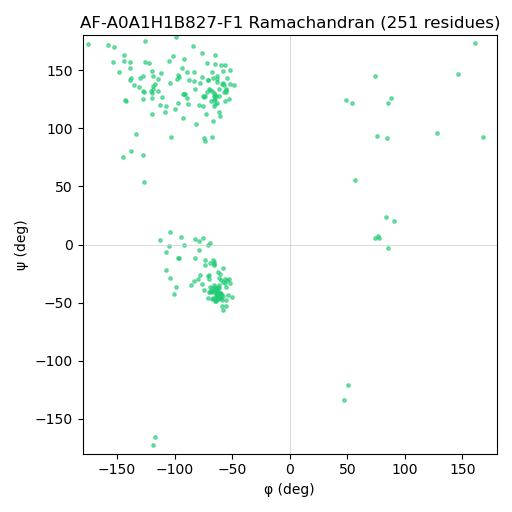PRO A 1 210 ? -9.982 -6.879 3.400 1.00 96.94 210 PRO A N 1
ATOM 1529 C CA . PRO A 1 210 ? -10.509 -5.679 4.034 1.00 96.94 210 PRO A CA 1
ATOM 1530 C C . PRO A 1 210 ? -9.414 -4.965 4.836 1.00 96.94 210 PRO A C 1
ATOM 1532 O O . PRO A 1 210 ? -8.671 -5.585 5.600 1.00 96.94 210 PRO A O 1
ATOM 1535 N N . VAL A 1 211 ? -9.324 -3.646 4.662 1.00 97.00 211 VAL A N 1
ATOM 1536 C CA . VAL A 1 211 ? -8.379 -2.773 5.366 1.00 97.00 211 VAL A CA 1
ATOM 1537 C C . VAL A 1 211 ? -9.133 -1.578 5.925 1.00 97.00 211 VAL A C 1
ATOM 1539 O O . VAL A 1 211 ? -9.922 -0.949 5.220 1.00 97.00 211 VAL A O 1
ATOM 1542 N N . ARG A 1 212 ? -8.832 -1.229 7.173 1.00 94.94 212 ARG A N 1
ATOM 1543 C CA . ARG A 1 212 ? -9.255 0.012 7.818 1.00 94.94 212 ARG A CA 1
ATOM 1544 C C . ARG A 1 212 ? -8.030 0.824 8.198 1.00 94.94 212 ARG A C 1
ATOM 1546 O O . ARG A 1 212 ? -7.084 0.285 8.764 1.00 94.94 212 ARG A O 1
ATOM 1553 N N . VAL A 1 213 ? -8.081 2.124 7.935 1.00 95.50 213 VAL A N 1
ATOM 1554 C CA . VAL A 1 213 ? -7.047 3.068 8.366 1.00 95.50 213 VAL A CA 1
ATOM 1555 C C . VAL A 1 213 ? -7.648 4.033 9.375 1.00 95.50 213 VAL A C 1
ATOM 1557 O O . VAL A 1 213 ? -8.740 4.553 9.157 1.00 95.50 213 VAL A O 1
ATOM 1560 N N . VAL A 1 214 ? -6.959 4.236 10.495 1.00 93.44 214 VAL A N 1
ATOM 1561 C CA . VAL A 1 214 ? -7.361 5.178 11.548 1.00 93.44 214 VAL A CA 1
ATOM 1562 C C . VAL A 1 214 ? -6.141 5.936 12.061 1.00 93.44 214 VAL A C 1
ATOM 1564 O O . VAL A 1 214 ? -5.038 5.404 12.062 1.00 93.44 214 VAL A O 1
ATOM 1567 N N . THR A 1 215 ? -6.323 7.158 12.551 1.00 92.69 215 THR A N 1
ATOM 1568 C CA . THR A 1 215 ? -5.254 7.877 13.259 1.00 92.69 215 THR A CA 1
ATOM 1569 C C . THR A 1 215 ? -5.360 7.595 14.750 1.00 92.69 215 THR A C 1
ATOM 1571 O O . THR A 1 215 ? -6.432 7.743 15.335 1.00 92.69 215 THR A O 1
ATOM 1574 N N . GLY A 1 216 ? -4.259 7.201 15.386 1.00 92.00 216 GLY A N 1
ATOM 1575 C CA . GLY A 1 216 ? -4.242 6.973 16.828 1.00 92.00 216 GLY A CA 1
ATOM 1576 C C . GLY A 1 216 ? -3.081 6.108 17.293 1.00 92.00 216 GLY A C 1
ATOM 1577 O O . GLY A 1 216 ? -2.327 5.562 16.491 1.00 92.00 216 GLY A O 1
ATOM 1578 N N . THR A 1 217 ? -2.944 5.979 18.609 1.00 89.38 217 THR A N 1
ATOM 1579 C CA . THR A 1 217 ? -1.917 5.120 19.203 1.00 89.38 217 THR A CA 1
ATOM 1580 C C . THR A 1 217 ? -2.206 3.644 18.915 1.00 89.38 217 THR A C 1
ATOM 1582 O O . THR A 1 217 ? -3.379 3.258 18.829 1.00 89.38 217 THR A O 1
ATOM 1585 N N . PRO A 1 218 ? -1.168 2.798 18.787 1.00 91.00 218 PRO A N 1
ATOM 1586 C CA . PRO A 1 218 ? -1.349 1.355 18.686 1.00 91.00 218 PRO A CA 1
ATOM 1587 C C . PRO A 1 218 ? -2.107 0.803 19.897 1.00 91.00 218 PRO A C 1
ATOM 1589 O O . PRO A 1 218 ? -1.827 1.196 21.028 1.00 91.00 218 PRO A O 1
ATOM 1592 N N . VAL A 1 219 ? -3.056 -0.105 19.656 1.00 92.75 219 VAL A N 1
ATOM 1593 C CA . VAL A 1 219 ? -3.870 -0.735 20.718 1.00 92.75 219 VAL A CA 1
ATOM 1594 C C . VAL A 1 219 ? -3.491 -2.194 20.972 1.00 92.75 219 VAL A C 1
ATOM 1596 O O . VAL A 1 219 ? -3.744 -2.715 22.052 1.00 92.75 219 VAL A O 1
ATOM 1599 N N . LEU A 1 220 ? -2.855 -2.846 19.995 1.00 94.00 220 LEU A N 1
ATOM 1600 C CA . LEU A 1 220 ? -2.380 -4.222 20.111 1.00 94.00 220 LEU A CA 1
ATOM 1601 C C . LEU A 1 220 ? -1.007 -4.284 20.802 1.00 94.00 220 LEU A C 1
ATOM 1603 O O . LEU A 1 220 ? -0.186 -3.378 20.601 1.00 94.00 220 LEU A O 1
ATOM 1607 N N . PRO A 1 221 ? -0.698 -5.360 21.549 1.00 94.62 221 PRO A N 1
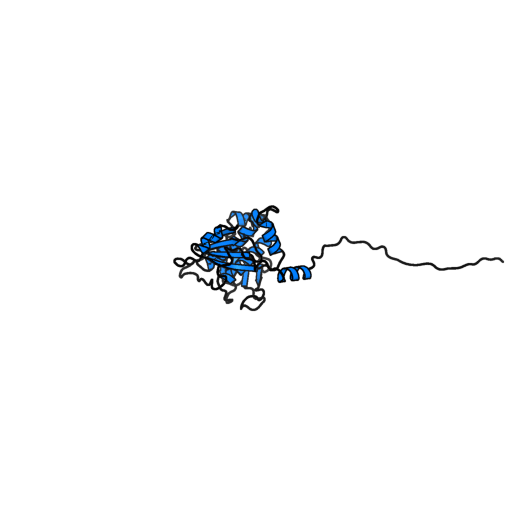ATOM 1608 C CA . PRO A 1 221 ? 0.649 -5.629 22.052 1.00 94.62 221 PRO A CA 1
ATOM 1609 C C . PRO A 1 221 ? 1.697 -5.687 20.931 1.00 94.62 221 PRO A C 1
ATOM 1611 O O . PRO A 1 221 ? 1.389 -6.015 19.787 1.00 94.62 221 PRO A O 1
ATOM 1614 N N . ALA A 1 222 ? 2.966 -5.401 21.247 1.00 92.44 222 ALA A N 1
ATOM 1615 C CA . ALA A 1 222 ? 4.034 -5.321 20.238 1.00 92.44 222 ALA A CA 1
ATOM 1616 C C . ALA A 1 222 ? 4.268 -6.643 19.480 1.00 92.44 222 ALA A C 1
ATOM 1618 O O . ALA A 1 222 ? 4.649 -6.620 18.314 1.00 92.44 222 ALA A O 1
ATOM 1619 N N . GLY A 1 223 ? 4.002 -7.790 20.116 1.00 92.88 223 GLY A N 1
ATOM 1620 C CA . GLY A 1 223 ? 4.086 -9.109 19.476 1.00 92.88 223 GLY A CA 1
ATOM 1621 C C . GLY A 1 223 ? 2.947 -9.412 18.494 1.00 92.88 223 GLY A C 1
ATOM 1622 O O . GLY A 1 223 ? 3.058 -10.346 17.708 1.00 92.88 223 GLY A O 1
ATOM 1623 N N . GLU A 1 224 ? 1.873 -8.622 18.512 1.00 93.50 224 GLU A N 1
ATOM 1624 C CA . GLU A 1 224 ? 0.650 -8.845 17.726 1.00 93.50 224 GLU A CA 1
ATOM 1625 C C . GLU A 1 224 ? 0.443 -7.784 16.636 1.00 93.50 224 GLU A C 1
ATOM 1627 O O . GLU A 1 224 ? -0.554 -7.802 15.915 1.00 93.50 224 GLU A O 1
ATOM 1632 N N . ARG A 1 225 ? 1.400 -6.863 16.486 1.00 95.56 225 ARG A N 1
ATOM 1633 C CA . ARG A 1 225 ? 1.374 -5.807 15.472 1.00 95.56 225 ARG A CA 1
ATOM 1634 C C . ARG A 1 225 ? 2.738 -5.602 14.837 1.00 95.56 225 ARG A C 1
ATOM 1636 O O . ARG A 1 225 ? 3.772 -5.887 15.440 1.00 95.56 225 ARG A O 1
ATOM 1643 N N . VAL A 1 226 ? 2.747 -5.048 13.637 1.00 96.81 226 VAL A N 1
ATOM 1644 C CA . VAL A 1 226 ? 3.950 -4.505 12.994 1.00 96.81 226 VAL A CA 1
ATOM 1645 C C . VAL A 1 226 ? 4.007 -3.003 13.217 1.00 96.81 226 VAL A C 1
ATOM 1647 O O . VAL A 1 226 ? 2.966 -2.353 13.211 1.00 96.81 226 VAL A O 1
ATOM 1650 N N . ASP A 1 227 ? 5.212 -2.463 13.368 1.00 95.81 227 ASP A N 1
ATOM 1651 C CA . ASP A 1 227 ? 5.459 -1.026 13.443 1.00 95.81 227 ASP A CA 1
ATOM 1652 C C . ASP A 1 227 ? 6.370 -0.628 12.275 1.00 95.81 227 ASP A C 1
ATOM 1654 O O . ASP A 1 227 ? 7.365 -1.296 11.985 1.00 95.81 227 ASP A O 1
ATOM 1658 N N . VAL A 1 228 ? 6.018 0.458 11.595 1.00 93.56 228 VAL A N 1
ATOM 1659 C CA . VAL A 1 228 ? 6.771 1.032 10.482 1.00 93.56 228 VAL A CA 1
ATOM 1660 C C . VAL A 1 228 ? 7.404 2.328 10.944 1.00 93.56 228 VAL A C 1
ATOM 1662 O O . VAL A 1 228 ? 6.706 3.302 11.229 1.00 93.56 228 VAL A O 1
ATOM 1665 N N . ALA A 1 229 ? 8.731 2.347 10.996 1.00 87.75 229 ALA A N 1
ATOM 1666 C CA . ALA A 1 229 ? 9.496 3.540 11.315 1.00 87.75 229 ALA A CA 1
ATOM 1667 C C . ALA A 1 229 ? 10.005 4.224 10.042 1.00 87.75 229 ALA A C 1
ATOM 1669 O O . ALA A 1 229 ? 10.412 3.553 9.091 1.00 87.75 229 ALA A O 1
ATOM 1670 N N . ASP A 1 230 ? 10.011 5.558 10.026 1.00 77.12 230 ASP A N 1
ATOM 1671 C CA . ASP A 1 230 ? 10.620 6.285 8.916 1.00 77.12 230 ASP A CA 1
ATOM 1672 C C . ASP A 1 230 ? 12.133 6.040 8.879 1.00 77.12 230 ASP A C 1
ATOM 1674 O O . ASP A 1 230 ? 12.842 6.219 9.874 1.00 77.12 230 ASP A O 1
ATOM 1678 N N . GLY A 1 231 ? 12.628 5.637 7.709 1.00 64.88 231 GLY A N 1
ATOM 1679 C CA . GLY A 1 231 ? 14.042 5.342 7.482 1.00 64.88 231 GLY A CA 1
ATOM 1680 C C . GLY A 1 231 ? 14.944 6.575 7.358 1.00 64.88 231 GLY A C 1
ATOM 1681 O O . GLY A 1 231 ? 16.114 6.403 7.022 1.00 64.88 231 GLY A O 1
ATOM 1682 N N . GLY A 1 232 ? 14.422 7.789 7.581 1.00 60.28 232 GLY A N 1
ATOM 1683 C CA . GLY A 1 232 ? 15.164 9.051 7.495 1.00 60.28 232 GLY A CA 1
ATOM 1684 C C . GLY A 1 232 ? 15.143 9.710 6.113 1.00 60.28 232 GLY A C 1
ATOM 1685 O O . GLY A 1 232 ? 16.010 10.523 5.812 1.00 60.28 232 GLY A O 1
ATOM 1686 N N . PHE A 1 233 ? 14.175 9.361 5.260 1.00 53.59 233 PHE A N 1
ATOM 1687 C CA . PHE A 1 233 ? 14.011 9.950 3.918 1.00 53.59 233 PHE A CA 1
ATOM 1688 C C . PHE A 1 233 ? 12.862 10.966 3.855 1.00 53.59 233 PHE A C 1
ATOM 1690 O O . PHE A 1 233 ? 12.448 11.389 2.773 1.00 53.59 233 PHE A O 1
ATOM 1697 N N . THR A 1 234 ? 12.323 11.347 5.012 1.00 58.41 234 THR A N 1
ATOM 1698 C CA . THR A 1 234 ? 11.267 12.350 5.143 1.00 58.41 234 THR A CA 1
ATOM 1699 C C . THR A 1 234 ? 11.682 13.456 6.113 1.00 58.41 234 THR A C 1
ATOM 1701 O O . THR A 1 234 ? 12.739 13.402 6.728 1.00 58.41 234 THR A O 1
ATOM 1704 N N . GLU A 1 235 ? 10.841 14.481 6.245 1.00 60.50 235 GLU A N 1
ATOM 1705 C CA . GLU A 1 235 ? 11.009 15.569 7.222 1.00 60.50 235 GLU A CA 1
ATOM 1706 C C . GLU A 1 235 ? 10.748 15.106 8.671 1.00 60.50 235 GLU A C 1
ATOM 1708 O O . GLU A 1 235 ? 10.838 15.902 9.603 1.00 60.50 235 GLU A O 1
ATOM 1713 N N . VAL A 1 236 ? 10.405 13.827 8.867 1.00 64.00 236 VAL A N 1
ATOM 1714 C CA . VAL A 1 236 ? 10.175 13.204 10.172 1.00 64.00 236 VAL A CA 1
ATOM 1715 C C . VAL A 1 236 ? 11.502 12.683 10.725 1.00 64.00 236 VAL A C 1
ATOM 1717 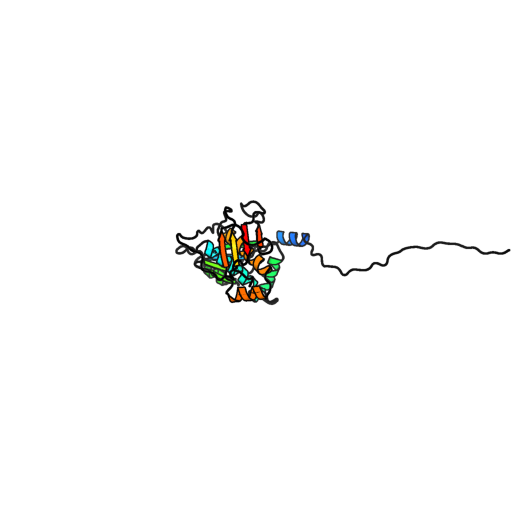O O . VAL A 1 236 ? 12.323 12.140 9.987 1.00 64.00 236 VAL A O 1
ATOM 1720 N N . ALA A 1 237 ? 11.713 12.824 12.037 1.00 63.03 237 ALA A N 1
ATOM 1721 C CA . ALA A 1 237 ? 12.917 12.324 12.690 1.00 63.03 237 ALA A CA 1
ATOM 1722 C C . ALA A 1 237 ? 13.106 10.811 12.420 1.00 63.03 237 ALA A C 1
ATOM 1724 O O . ALA A 1 237 ? 12.152 10.043 12.612 1.00 63.03 237 ALA A O 1
ATOM 1725 N N . PRO A 1 238 ? 14.309 10.362 12.007 1.00 70.62 238 PRO A N 1
ATOM 1726 C CA . PRO A 1 238 ? 14.586 8.949 11.765 1.00 70.62 238 PRO A CA 1
ATOM 1727 C C . PRO A 1 238 ? 14.199 8.079 12.966 1.00 70.62 238 PRO A C 1
ATOM 1729 O O . PRO A 1 238 ? 14.453 8.448 14.112 1.00 70.62 238 PRO A O 1
ATOM 1732 N N . GLY A 1 239 ? 13.582 6.923 12.712 1.00 74.69 239 GLY A N 1
ATOM 1733 C CA . GLY A 1 239 ? 13.137 6.009 13.771 1.00 74.69 239 GLY A CA 1
ATOM 1734 C C . GLY A 1 239 ? 11.759 6.326 14.362 1.00 74.69 239 GLY A C 1
ATOM 1735 O O . GLY A 1 239 ? 11.256 5.552 15.173 1.00 74.69 239 GLY A O 1
ATOM 1736 N N . THR A 1 240 ? 11.106 7.411 13.935 1.00 82.06 240 THR A N 1
ATOM 1737 C CA . THR A 1 240 ? 9.716 7.696 14.320 1.00 82.06 240 THR A CA 1
ATOM 1738 C C . THR A 1 240 ? 8.783 6.645 13.730 1.00 82.06 240 THR A C 1
ATOM 1740 O O . THR A 1 240 ? 8.744 6.476 12.510 1.00 82.06 240 THR A O 1
ATOM 1743 N N . VAL A 1 241 ? 7.994 5.973 14.573 1.00 89.06 241 VAL A N 1
ATOM 1744 C CA . VAL A 1 241 ? 6.903 5.102 14.112 1.00 89.06 241 VAL A CA 1
ATOM 1745 C C . VAL A 1 241 ? 5.861 5.972 13.415 1.00 89.06 241 VAL A C 1
ATOM 1747 O O . VAL A 1 241 ? 5.317 6.895 14.017 1.00 89.06 241 VAL A O 1
ATOM 1750 N N . THR A 1 242 ? 5.595 5.693 12.143 1.00 92.12 242 THR A N 1
ATOM 1751 C CA . THR A 1 242 ? 4.643 6.430 11.294 1.00 92.12 242 THR A CA 1
ATOM 1752 C C . THR A 1 242 ? 3.336 5.672 11.096 1.00 92.12 242 THR A C 1
ATOM 1754 O O . THR A 1 242 ? 2.284 6.292 10.928 1.00 92.12 242 THR A O 1
ATOM 1757 N N . ALA A 1 243 ? 3.395 4.340 11.139 1.00 95.62 243 ALA A N 1
ATOM 1758 C CA . ALA A 1 243 ? 2.234 3.474 11.061 1.00 95.62 243 ALA A CA 1
ATOM 1759 C C . ALA A 1 243 ? 2.445 2.195 11.877 1.00 95.62 243 ALA A C 1
ATOM 1761 O O . ALA A 1 243 ? 3.554 1.668 11.934 1.00 95.62 243 ALA A O 1
ATOM 1762 N N . SER A 1 244 ? 1.365 1.660 12.429 1.00 97.12 244 SER A N 1
ATOM 1763 C CA . SER A 1 244 ? 1.316 0.338 13.051 1.00 97.12 244 SER A CA 1
ATOM 1764 C C . SER A 1 244 ? 0.174 -0.464 12.450 1.00 97.12 244 SER A C 1
ATOM 1766 O O . SER A 1 244 ? -0.864 0.114 12.145 1.00 97.12 244 SER A O 1
ATOM 1768 N N . ALA A 1 245 ? 0.315 -1.775 12.279 1.00 97.75 245 ALA A N 1
ATOM 1769 C CA . ALA A 1 245 ? -0.759 -2.591 11.716 1.00 97.75 245 ALA A CA 1
ATOM 1770 C C . ALA A 1 245 ? -0.953 -3.924 12.436 1.00 97.75 245 ALA A C 1
ATOM 1772 O O . ALA A 1 245 ? 0.013 -4.566 12.844 1.00 97.75 245 ALA A O 1
ATOM 1773 N N . GLY A 1 246 ? -2.211 -4.344 12.551 1.00 96.50 246 GLY A N 1
ATOM 1774 C CA . GLY A 1 246 ? -2.604 -5.643 13.088 1.00 96.50 246 GLY A CA 1
ATOM 1775 C C . GLY A 1 246 ? -4.112 -5.881 12.984 1.00 96.50 246 GLY A C 1
ATOM 1776 O O . GLY A 1 246 ? -4.876 -4.998 12.585 1.00 96.50 246 GLY A O 1
ATOM 1777 N N . PHE A 1 247 ? -4.536 -7.099 13.307 1.00 94.88 247 PHE A N 1
ATOM 1778 C CA . PHE A 1 247 ? -5.937 -7.517 13.262 1.00 94.88 247 PHE A CA 1
ATOM 1779 C C . PHE A 1 247 ? -6.569 -7.295 14.642 1.00 94.88 247 PHE A C 1
ATOM 1781 O O . PHE A 1 247 ? -6.220 -7.969 15.603 1.00 94.88 247 PHE A O 1
ATOM 1788 N N . GLU A 1 248 ? -7.458 -6.303 14.752 1.00 90.56 248 GLU A N 1
ATOM 1789 C CA . GLU A 1 248 ? -8.016 -5.835 16.038 1.00 90.56 248 GLU A CA 1
ATOM 1790 C C . GLU A 1 248 ? -9.392 -6.439 16.381 1.00 90.56 248 GLU A C 1
ATOM 1792 O O . GLU A 1 248 ? -9.876 -6.255 17.494 1.00 90.56 248 GLU A O 1
ATOM 1797 N N . GLY A 1 249 ? -10.056 -7.112 15.435 1.00 72.44 249 GLY A N 1
ATOM 1798 C CA . GLY A 1 249 ? -11.470 -7.498 15.530 1.00 72.44 249 GLY A CA 1
ATOM 1799 C C . GLY A 1 249 ? -11.812 -8.766 16.323 1.00 72.44 249 GLY A C 1
ATOM 1800 O O . GLY A 1 249 ? -12.988 -9.107 16.376 1.00 72.44 249 GLY A O 1
ATOM 1801 N N . GLY A 1 250 ? -10.848 -9.425 16.972 1.00 55.91 250 GLY A N 1
ATOM 1802 C CA . GLY A 1 250 ? -11.075 -10.659 17.739 1.00 55.91 250 GLY A CA 1
ATOM 1803 C C . GLY A 1 250 ? -10.966 -11.926 16.883 1.00 55.91 250 GLY A C 1
ATOM 1804 O O . GLY A 1 250 ? -11.631 -12.037 15.861 1.00 55.91 250 GLY A O 1
ATOM 1805 N N . GLU A 1 251 ? -10.102 -12.837 17.352 1.00 45.12 251 GLU A N 1
ATOM 1806 C CA . GLU A 1 251 ? -9.416 -13.928 16.635 1.00 45.12 251 GLU A CA 1
ATOM 1807 C C . GLU A 1 251 ? -8.638 -13.469 15.389 1.00 45.12 251 GLU A C 1
ATOM 1809 O O . GLU A 1 251 ? -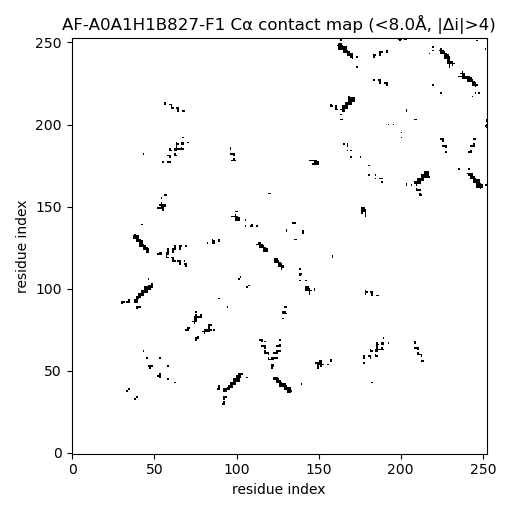9.160 -12.845 14.467 1.00 45.12 251 GLU A O 1
ATOM 1814 N N . ARG A 1 252 ? -7.324 -13.749 15.386 1.00 51.69 252 ARG A N 1
ATOM 1815 C CA . ARG A 1 252 ? -6.545 -13.692 14.145 1.00 51.69 252 ARG A CA 1
ATOM 1816 C C . ARG A 1 252 ? -7.254 -14.621 13.145 1.00 51.69 252 ARG A C 1
ATOM 1818 O O . ARG A 1 252 ? -7.622 -15.714 13.576 1.00 51.69 252 ARG A O 1
ATOM 1825 N N . PRO A 1 253 ? -7.485 -14.185 11.893 1.00 51.81 253 PRO A N 1
ATOM 1826 C CA . PRO A 1 253 ? -8.041 -15.068 10.874 1.00 51.81 253 PRO A CA 1
ATOM 1827 C C . PRO A 1 253 ? -7.199 -16.337 10.712 1.00 51.81 253 PRO A C 1
ATOM 1829 O O . PRO A 1 253 ? -6.017 -16.308 11.126 1.00 51.81 253 PRO A O 1
#

Solvent-accessible surface area (backbone atoms only — not comparable to full-atom values): 14274 Å² total; per-residue (Å²): 133,88,85,85,84,86,88,85,90,84,84,90,81,85,82,87,81,82,83,74,82,79,77,83,75,75,59,64,69,60,48,51,51,49,34,70,75,59,40,36,28,34,41,33,40,36,54,50,41,88,94,62,61,29,31,31,58,27,40,29,23,8,30,17,32,14,43,41,49,42,69,68,28,62,41,37,66,35,88,87,22,92,36,16,66,41,46,50,59,31,66,74,34,74,82,41,59,45,30,28,46,29,40,70,70,58,38,58,53,41,68,79,50,74,64,36,77,22,72,28,92,71,13,43,20,36,30,40,63,32,38,47,59,91,62,50,56,84,58,55,56,83,41,46,58,70,87,46,66,56,58,64,55,92,88,66,71,83,79,90,67,63,52,70,18,40,35,36,28,33,36,70,94,60,90,62,45,41,26,57,44,22,30,46,38,20,49,28,35,42,54,39,56,75,70,48,53,73,64,25,48,50,48,30,49,72,69,67,44,43,50,45,60,47,77,35,80,82,85,65,58,77,93,62,37,41,76,36,52,43,90,52,88,58,99,56,66,64,66,42,64,52,24,32,17,33,65,78,50,68,74,80,82

Mean predicted aligned error: 9.27 Å

Secondary structure (DSSP, 8-state):
-------------------PPPP----HHHHHHHHHHS-EEEEEEEE--SSSPPPHHHHHHHHHHHHHHHHTSHHHHSTTSTTHHH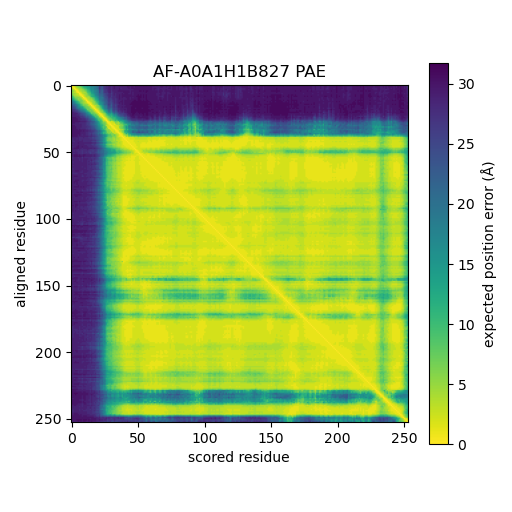HHHHHTS---EEEEEE-HHHHHHHTTS-EEEEEETTEEEEEEPPEETTS--TTTTTSB-S-----PPTT--PPP--TTPEEEEEPTT----HHHHHHHHHHHHHHHHHTS-HHHHHHHHHTT--EEEEES---S-GGGSEEEE--SSSSSPTT-EEEEEEE-SSS--